Protein AF-A0A7W1NJZ0-F1 (afdb_monomer_lite)

pLDDT: mean 78.9, std 19.46, range [30.39, 94.75]

Sequence (185 aa):
MTEFSDFSQILEMTQPSSNGHEVVPDQGATPQVAHIDVDRGVFVTSRGEDIELSGKRISSLMLERLVNEGKPRIPMKEVLILGKHKQMEAAPNDPGYLAMLAEWESNQKIATLIYVFTIGVKGKPDAEFVEEQRAFFPDASDVMMKYLYVCSLVPDEDIDKLTEAIMGQFLPTAKGIEEAGKFTA

Secondary structure (DSSP, 8-state):
-------GGGGG--------------S----PPPEEETTTTEEEPTT--EEEB--PPPPHHHHHHHHHTTPPPPPEEEEEETTTEEEEEE-TT-HHHHHHHHHHHHHHHHHHHHHHHHHHB-----HHHHHHHHHH-TT--HHHHHHHHHHHHS-GGGHHHHHHHHHHTTSPPHHHHHHHHHT--

Radius of gyration: 22.3 Å; chains: 1; bounding box: 60×46×66 Å

Foldseek 3Di:
DDDPDDPPVVVPPPDDPPDDDPPPDDPDDDQDDFDAPVVQCWTQASVRDTWHWQLFDDDPVVLVCLLPPPADDFDWDFDQ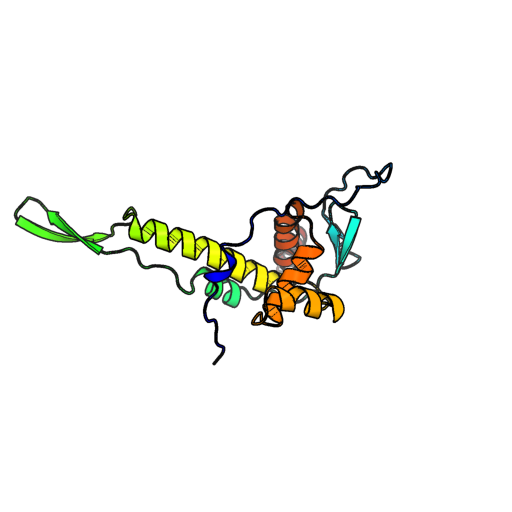PPVHDTDTDGDCPPPVNVVSRVVSVVSSVVVNLLSLQLRTTDDADDPVQVVVVCVVVVPDDSSRSSSVVVVVVHDPVCSVVSSCVSNVSPPQDPVNVVVVVVVVD

Structure (mmCIF, N/CA/C/O backbone):
data_AF-A0A7W1NJZ0-F1
#
_entry.id   AF-A0A7W1NJZ0-F1
#
loop_
_atom_site.group_PDB
_atom_site.id
_atom_site.type_symbol
_atom_site.label_atom_id
_atom_site.label_alt_id
_atom_site.label_comp_id
_atom_site.label_asym_id
_atom_site.label_entity_id
_atom_site.label_seq_id
_atom_site.pdbx_PDB_ins_code
_atom_site.Cartn_x
_atom_site.Cartn_y
_atom_site.Cartn_z
_atom_site.occupancy
_atom_site.B_iso_or_equiv
_atom_site.auth_seq_id
_atom_site.auth_comp_id
_atom_site.auth_asym_id
_atom_site.auth_atom_id
_atom_site.pdbx_PDB_model_num
ATOM 1 N N . MET A 1 1 ? -0.558 -22.955 -4.777 1.00 30.39 1 MET A N 1
ATOM 2 C CA . MET A 1 1 ? -0.271 -22.163 -5.987 1.00 30.39 1 MET A CA 1
ATOM 3 C C . MET A 1 1 ? -1.321 -21.082 -5.998 1.00 30.39 1 MET A C 1
ATOM 5 O O . MET A 1 1 ? -2.490 -21.430 -6.035 1.00 30.39 1 MET A O 1
ATOM 9 N N . THR A 1 2 ? -0.927 -19.833 -5.781 1.00 37.66 2 THR A N 1
ATOM 10 C CA . THR A 1 2 ? -1.865 -18.715 -5.629 1.00 37.66 2 THR A CA 1
ATOM 11 C C . THR A 1 2 ? -1.733 -17.861 -6.877 1.00 37.66 2 THR A C 1
ATOM 13 O O . THR A 1 2 ? -0.640 -17.380 -7.174 1.00 37.66 2 THR A O 1
ATOM 16 N N . GLU A 1 3 ? -2.817 -17.787 -7.639 1.00 38.09 3 GLU A N 1
ATOM 17 C CA . GLU A 1 3 ? -2.909 -17.090 -8.916 1.00 38.09 3 GLU A CA 1
ATOM 18 C C . GLU A 1 3 ? -2.936 -15.578 -8.662 1.00 38.09 3 GLU A C 1
ATOM 20 O O . GLU A 1 3 ? -3.926 -15.028 -8.193 1.00 38.09 3 GLU A O 1
ATOM 25 N N . PHE A 1 4 ? -1.812 -14.916 -8.928 1.00 43.38 4 PHE A N 1
ATOM 26 C CA . PHE A 1 4 ? -1.730 -13.467 -9.094 1.00 43.38 4 PHE A CA 1
ATOM 27 C C . PHE A 1 4 ? -1.766 -13.200 -10.598 1.00 43.38 4 PHE A C 1
ATOM 29 O O . PHE A 1 4 ? -0.713 -13.089 -11.225 1.00 43.38 4 PHE A O 1
ATOM 36 N N . SER A 1 5 ? -2.956 -13.208 -11.199 1.00 39.69 5 SER A N 1
ATOM 37 C CA . SER A 1 5 ? -3.105 -12.928 -12.627 1.00 39.69 5 SER A CA 1
ATOM 38 C C . SER A 1 5 ? -3.889 -11.636 -12.833 1.00 39.69 5 SER A C 1
ATOM 40 O O . SER A 1 5 ? -5.005 -11.504 -12.348 1.00 39.69 5 SER A O 1
ATOM 42 N N . ASP A 1 6 ? -3.249 -10.737 -13.580 1.00 46.97 6 ASP A N 1
ATOM 43 C CA . ASP A 1 6 ? -3.782 -9.575 -14.297 1.00 46.97 6 ASP A CA 1
ATOM 44 C C . ASP A 1 6 ? -4.350 -8.385 -13.493 1.00 46.97 6 ASP A C 1
ATOM 46 O O . ASP A 1 6 ? -5.550 -8.227 -13.299 1.00 46.97 6 ASP A O 1
ATOM 50 N N . PHE A 1 7 ? -3.455 -7.469 -13.099 1.00 50.59 7 PHE A N 1
ATOM 51 C CA . PHE A 1 7 ? -3.794 -6.155 -12.522 1.00 50.59 7 PHE A CA 1
ATOM 52 C C . PHE A 1 7 ? -3.880 -5.027 -13.568 1.00 50.59 7 PHE A C 1
ATOM 54 O O . PHE A 1 7 ? -4.145 -3.876 -13.222 1.00 50.59 7 PHE A O 1
ATOM 61 N N . SER A 1 8 ? -3.675 -5.347 -14.848 1.00 43.16 8 SER A N 1
ATOM 62 C CA . SER A 1 8 ? -3.595 -4.379 -15.950 1.00 43.16 8 SER A CA 1
ATOM 63 C C . SER A 1 8 ? -4.913 -3.627 -16.212 1.00 43.16 8 SER A C 1
ATOM 65 O O . SER A 1 8 ? -4.886 -2.490 -16.675 1.00 43.16 8 SER A O 1
ATOM 67 N N . GLN A 1 9 ? -6.064 -4.199 -15.841 1.00 44.97 9 GLN A N 1
ATOM 68 C CA . GLN A 1 9 ? -7.386 -3.593 -16.069 1.00 44.97 9 GLN A CA 1
ATOM 69 C C . GLN A 1 9 ? -7.785 -2.500 -15.059 1.00 44.97 9 GLN A C 1
ATOM 71 O O . GLN A 1 9 ? -8.728 -1.756 -15.308 1.00 44.97 9 GLN A O 1
ATOM 76 N N . ILE A 1 10 ? -7.079 -2.357 -13.931 1.00 49.56 10 ILE A N 1
ATOM 77 C CA . ILE A 1 10 ? -7.454 -1.392 -12.875 1.00 49.56 10 ILE A CA 1
ATOM 78 C C . ILE A 1 10 ? -6.956 0.028 -13.202 1.00 49.56 10 ILE A C 1
ATOM 80 O O . ILE A 1 10 ? -7.513 1.013 -12.718 1.00 49.56 10 ILE A O 1
ATOM 84 N N . LEU A 1 11 ? -5.941 0.158 -14.063 1.00 44.16 11 LEU A N 1
ATOM 85 C CA . LEU A 1 11 ? -5.283 1.437 -14.342 1.00 44.16 11 LEU A CA 1
ATOM 86 C C . LEU A 1 11 ? -6.091 2.371 -15.270 1.00 44.16 11 LEU A C 1
ATOM 88 O O . LEU A 1 11 ? -5.782 3.557 -15.345 1.00 44.16 11 LEU A O 1
ATOM 92 N N . GLU A 1 12 ? -7.125 1.879 -15.964 1.00 38.12 12 GLU A N 1
ATOM 93 C CA . GLU A 1 12 ? -7.860 2.670 -16.968 1.00 38.12 12 GLU A CA 1
ATOM 94 C C . GLU A 1 12 ? -9.087 3.436 -16.435 1.00 38.12 12 GLU A C 1
ATOM 96 O O . GLU A 1 12 ? -9.637 4.259 -17.167 1.00 38.12 12 GLU A O 1
ATOM 101 N N . MET A 1 13 ? -9.524 3.235 -15.183 1.00 42.03 13 MET A N 1
ATOM 102 C CA . MET A 1 13 ? -10.830 3.755 -14.727 1.00 42.03 13 MET A CA 1
ATOM 103 C C . MET A 1 13 ? -10.817 4.719 -13.535 1.00 42.03 13 MET A C 1
ATOM 105 O O . MET A 1 13 ? -11.877 5.213 -13.154 1.00 42.03 13 MET A O 1
ATOM 109 N N . THR A 1 14 ? -9.658 5.107 -13.002 1.00 39.91 14 THR A N 1
ATOM 110 C CA . THR A 1 14 ? -9.547 6.258 -12.086 1.00 39.91 14 THR A CA 1
ATOM 111 C C . THR A 1 14 ? -9.606 7.583 -12.857 1.00 39.91 14 THR A C 1
ATOM 113 O O . THR A 1 14 ? -8.698 8.410 -12.818 1.00 39.91 14 THR A O 1
ATOM 116 N N . GLN A 1 15 ? -10.709 7.805 -13.576 1.00 37.97 15 GLN A N 1
ATOM 117 C CA . GLN A 1 15 ? -11.149 9.148 -13.943 1.00 37.97 15 GLN A CA 1
ATOM 118 C C . GLN A 1 15 ? -12.172 9.636 -12.906 1.00 37.97 15 GLN A C 1
ATOM 120 O O . GLN A 1 15 ? -13.059 8.877 -12.516 1.00 37.97 15 GLN A O 1
ATOM 125 N N . PRO A 1 16 ? -12.076 10.893 -12.442 1.00 37.88 16 PRO A N 1
ATOM 126 C CA . PRO A 1 16 ? -12.940 11.405 -11.389 1.00 37.88 16 PRO A CA 1
ATOM 127 C C . PRO A 1 16 ? -14.378 11.551 -11.901 1.00 37.88 16 PRO A C 1
ATOM 129 O O . PRO A 1 16 ? -14.687 12.438 -12.699 1.00 37.88 16 PRO A O 1
ATOM 132 N N . SER A 1 17 ? -15.277 10.692 -11.416 1.00 33.72 17 SER A N 1
ATOM 133 C CA . SER A 1 17 ? -16.718 10.879 -11.570 1.00 33.72 17 SER A CA 1
ATOM 134 C C . SER A 1 17 ? -17.161 12.060 -10.706 1.00 33.72 17 SER A C 1
ATOM 136 O O . SER A 1 17 ? -17.400 11.934 -9.507 1.00 33.72 17 SER A O 1
ATOM 138 N N . SER A 1 18 ? -17.286 13.222 -11.340 1.00 42.84 18 SER A N 1
ATOM 139 C CA . SER A 1 18 ? -18.058 14.355 -10.842 1.00 42.84 18 SER A CA 1
ATOM 140 C C . SER A 1 18 ? -19.530 13.946 -10.757 1.00 42.84 18 SER A C 1
ATOM 142 O O . SER A 1 18 ? -20.245 14.003 -11.749 1.00 42.84 18 SER A O 1
ATOM 144 N N . ASN A 1 19 ? -19.990 13.528 -9.579 1.00 38.53 19 ASN A N 1
ATOM 145 C CA . ASN A 1 19 ? -21.411 13.550 -9.249 1.00 38.53 19 ASN A CA 1
ATOM 146 C C . ASN A 1 19 ? -21.586 14.173 -7.867 1.00 38.53 19 ASN A C 1
ATOM 148 O O . ASN A 1 19 ? -21.044 13.703 -6.870 1.00 38.53 19 ASN A O 1
ATOM 152 N N . GLY A 1 20 ? -22.290 15.304 -7.862 1.00 40.38 20 GLY A N 1
ATOM 153 C CA . GLY A 1 20 ? -22.502 16.151 -6.703 1.00 40.38 20 GLY A CA 1
ATOM 154 C C . GLY A 1 20 ? -23.281 15.445 -5.604 1.00 40.38 20 GLY A C 1
ATOM 155 O O . GLY A 1 20 ? -24.472 15.187 -5.750 1.00 40.38 20 GLY A O 1
ATOM 156 N N . HIS A 1 21 ? -22.616 15.232 -4.475 1.00 36.47 21 HIS A N 1
ATOM 157 C CA . HIS A 1 21 ? -23.273 15.290 -3.183 1.00 36.47 21 HIS A CA 1
ATOM 158 C C . HIS A 1 21 ? -23.150 16.723 -2.663 1.00 36.47 21 HIS A C 1
ATOM 160 O O . HIS A 1 21 ? -22.047 17.260 -2.553 1.00 36.47 21 HIS A O 1
ATOM 166 N N . GLU A 1 22 ? -24.291 17.358 -2.391 1.00 33.81 22 GLU A N 1
ATOM 167 C CA . GLU A 1 22 ? -24.356 18.602 -1.626 1.00 33.81 22 GLU A CA 1
ATOM 168 C C . GLU A 1 22 ? -23.628 18.401 -0.294 1.00 33.81 22 GLU A C 1
ATOM 170 O O . GLU A 1 22 ? -24.091 17.689 0.596 1.00 33.81 22 GLU A O 1
ATOM 175 N N . VAL A 1 23 ? -22.462 19.032 -0.177 1.00 40.69 23 VAL A N 1
ATOM 176 C CA . VAL A 1 23 ? -21.720 19.136 1.074 1.00 40.69 23 VAL A CA 1
ATOM 177 C C . VAL A 1 23 ? -22.481 20.123 1.950 1.00 40.69 23 VAL A C 1
ATOM 179 O O . VAL A 1 23 ? -22.402 21.336 1.750 1.00 40.69 23 VAL A O 1
ATOM 182 N N . VAL A 1 24 ? -23.240 19.608 2.915 1.00 41.16 24 VAL A N 1
ATOM 183 C CA . VAL A 1 24 ? -23.670 20.405 4.066 1.00 41.16 24 VAL A CA 1
ATOM 184 C C . VAL A 1 24 ? -22.385 20.836 4.785 1.00 41.16 24 VAL A C 1
ATOM 186 O O . VAL A 1 24 ? -21.618 19.965 5.195 1.00 41.16 24 VAL A O 1
ATOM 189 N N . PRO A 1 25 ? -22.084 22.142 4.900 1.00 39.59 25 PRO A N 1
ATOM 190 C CA . PRO A 1 25 ? -20.858 22.582 5.541 1.00 39.59 25 PRO A CA 1
ATOM 191 C C . PRO A 1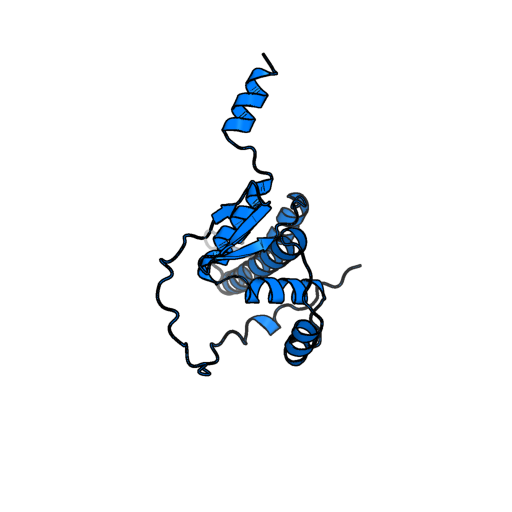 25 ? -21.004 22.374 7.048 1.00 39.59 25 PRO A C 1
ATOM 193 O O . PRO A 1 25 ? -21.679 23.157 7.721 1.00 39.59 25 PRO A O 1
ATOM 196 N N . ASP A 1 26 ? -20.385 21.315 7.569 1.00 44.31 26 ASP A N 1
ATOM 197 C CA . ASP A 1 26 ? -20.213 21.163 9.008 1.00 44.31 26 ASP A CA 1
ATOM 198 C C . ASP A 1 26 ? -19.267 22.267 9.499 1.00 44.31 26 ASP A C 1
ATOM 200 O O . ASP A 1 26 ? -18.121 22.415 9.061 1.00 44.31 26 ASP A O 1
ATOM 204 N N . GLN A 1 27 ? -19.811 23.138 10.340 1.00 40.25 27 GLN A N 1
ATOM 205 C CA . GLN A 1 27 ? -19.130 24.309 10.858 1.00 40.25 27 GLN A CA 1
ATOM 206 C C . GLN A 1 27 ? -18.226 23.882 12.020 1.00 40.25 27 GLN A C 1
ATOM 208 O O . GLN A 1 27 ? -18.713 23.660 13.124 1.00 40.25 27 GLN A O 1
ATOM 213 N N . GLY A 1 28 ? -16.904 23.870 11.813 1.00 38.88 28 GLY A N 1
ATOM 214 C CA . GLY A 1 28 ? -15.958 24.103 12.916 1.00 38.88 28 GLY A CA 1
ATOM 215 C C . GLY A 1 28 ? -14.845 23.087 13.172 1.00 38.88 28 GLY A C 1
ATOM 216 O O . GLY A 1 28 ? -14.163 23.228 14.186 1.00 38.88 28 GLY A O 1
ATOM 217 N N . ALA A 1 29 ? -14.586 22.113 12.300 1.00 43.69 29 ALA A N 1
ATOM 218 C CA . ALA A 1 29 ? -13.396 21.276 12.450 1.00 43.69 29 ALA A CA 1
ATOM 219 C C . ALA A 1 29 ? -12.156 22.010 11.905 1.00 43.69 29 ALA A C 1
ATOM 221 O O . ALA A 1 29 ? -11.977 22.156 10.697 1.00 43.69 29 ALA A O 1
ATOM 222 N N . THR A 1 30 ? -11.274 22.491 12.788 1.00 49.41 30 THR A N 1
ATOM 223 C CA . THR A 1 30 ? -9.881 22.779 12.403 1.00 49.41 30 THR A CA 1
ATOM 224 C C . THR A 1 30 ? -9.312 21.537 11.714 1.00 49.41 30 THR A C 1
ATOM 226 O O . THR A 1 30 ? -9.446 20.462 12.303 1.00 49.41 30 THR A O 1
ATOM 229 N N . PRO A 1 31 ? -8.688 21.648 10.523 1.00 51.16 31 PRO A N 1
ATOM 230 C CA . PRO A 1 31 ? -8.107 20.493 9.847 1.00 51.16 31 PRO A CA 1
ATOM 231 C C . PRO A 1 31 ? -7.107 19.832 10.793 1.00 51.16 31 PRO A C 1
ATOM 233 O O . PRO A 1 31 ? -6.104 20.441 11.179 1.00 51.16 31 PRO A O 1
ATOM 236 N N . GLN A 1 32 ? -7.430 18.619 11.236 1.00 67.19 32 GLN A N 1
ATOM 237 C CA . GLN A 1 32 ? -6.560 17.872 12.126 1.00 67.19 32 GLN A CA 1
ATOM 238 C C . GLN A 1 32 ? -5.444 17.257 11.290 1.00 67.19 32 GLN A C 1
ATOM 240 O O . GLN A 1 32 ? -5.651 16.799 10.168 1.00 67.19 32 GLN A O 1
ATOM 245 N N . VAL A 1 33 ? -4.224 17.268 11.819 1.00 83.12 33 VAL A N 1
ATOM 246 C CA . VAL A 1 33 ? -3.128 16.536 11.189 1.00 83.12 33 VAL A CA 1
ATOM 247 C C . VAL A 1 33 ? -3.347 15.064 11.508 1.00 83.12 33 VAL A C 1
ATOM 249 O O . VAL A 1 33 ? -3.389 14.700 12.685 1.00 83.12 33 VAL A O 1
ATOM 252 N N . ALA A 1 34 ? -3.481 14.230 10.475 1.00 88.62 34 ALA A N 1
ATOM 253 C CA . ALA A 1 34 ? -3.576 12.792 10.679 1.00 88.62 34 ALA A CA 1
ATOM 254 C C . ALA A 1 34 ? -2.366 12.276 11.467 1.00 88.62 34 ALA A C 1
ATOM 256 O O . ALA A 1 34 ? -1.224 12.668 11.196 1.00 88.62 34 ALA A O 1
ATOM 257 N N . HIS A 1 35 ? -2.627 11.446 12.470 1.00 87.88 35 HIS A N 1
ATOM 258 C CA . HIS A 1 35 ? -1.631 11.022 13.447 1.00 87.88 35 HIS A CA 1
ATOM 259 C C . HIS A 1 35 ? -1.965 9.650 14.030 1.00 87.88 35 HIS A C 1
ATOM 261 O O . HIS A 1 35 ? -3.059 9.118 13.862 1.00 87.88 35 HIS A O 1
ATOM 267 N N . ILE A 1 36 ? -0.995 9.068 14.731 1.00 88.62 36 ILE A N 1
ATOM 268 C CA . ILE A 1 36 ? -1.166 7.803 15.443 1.00 88.62 36 ILE A CA 1
ATOM 269 C C . ILE A 1 36 ? -1.497 8.115 16.898 1.00 88.62 36 ILE A C 1
ATOM 271 O O . ILE A 1 36 ? -0.704 8.766 17.580 1.00 88.62 36 ILE A O 1
ATOM 275 N N . ASP A 1 37 ? -2.618 7.593 17.383 1.00 87.31 37 ASP A N 1
ATOM 276 C CA . ASP A 1 37 ? -2.876 7.476 18.813 1.00 8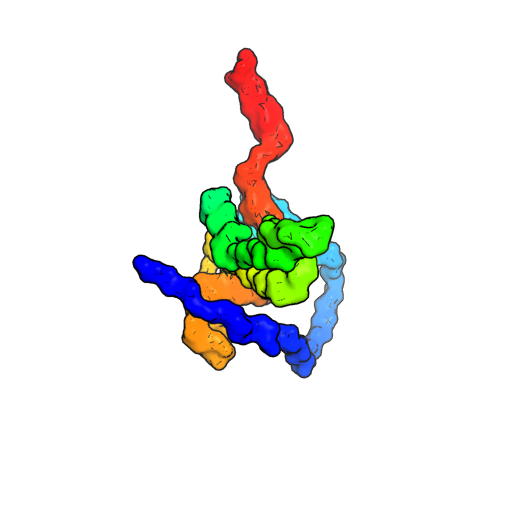7.31 37 ASP A CA 1
ATOM 277 C C . ASP A 1 37 ? -2.342 6.117 19.283 1.00 87.31 37 ASP A C 1
ATOM 279 O O . ASP A 1 37 ? -2.941 5.060 19.061 1.00 87.31 37 ASP A O 1
ATOM 283 N N . VAL A 1 38 ? -1.150 6.146 19.883 1.00 81.38 38 VAL A N 1
ATOM 284 C CA . VAL A 1 38 ? -0.418 4.940 20.299 1.00 81.38 38 VAL A CA 1
ATOM 285 C C . VAL A 1 38 ? -1.123 4.228 21.453 1.00 81.38 38 VAL A C 1
ATOM 287 O O . VAL A 1 38 ? -1.116 2.998 21.495 1.00 81.38 38 VAL A O 1
ATOM 290 N N . ASP A 1 39 ? -1.754 4.979 22.357 1.00 82.12 39 ASP A N 1
ATOM 291 C CA . ASP A 1 39 ? -2.416 4.426 23.540 1.00 82.12 39 ASP A CA 1
ATOM 292 C C . ASP A 1 39 ? -3.688 3.668 23.148 1.00 82.12 39 ASP A C 1
ATOM 294 O O . ASP A 1 39 ? -3.995 2.611 23.706 1.00 82.12 39 ASP A O 1
ATOM 298 N N . ARG A 1 40 ? -4.408 4.176 22.143 1.00 85.31 40 ARG A N 1
ATOM 299 C CA . ARG A 1 40 ? -5.607 3.534 21.587 1.00 85.31 40 ARG A CA 1
ATOM 300 C C . ARG A 1 40 ? -5.294 2.531 20.473 1.00 85.31 40 ARG A C 1
ATOM 302 O O . ARG A 1 40 ? -6.138 1.694 20.157 1.00 85.31 40 ARG A O 1
ATOM 309 N N . GLY A 1 41 ? -4.100 2.586 19.882 1.00 86.62 41 GLY A N 1
ATOM 310 C CA . GLY A 1 41 ? -3.707 1.736 18.757 1.00 86.62 41 GLY A CA 1
ATOM 311 C C . GLY A 1 41 ? -4.488 2.036 17.473 1.00 86.62 41 GLY A C 1
ATOM 312 O O . GLY A 1 41 ? -4.750 1.122 16.684 1.00 86.62 41 GLY A O 1
ATOM 313 N N . VAL A 1 42 ? -4.876 3.298 17.278 1.00 92.88 42 VAL A N 1
ATOM 314 C CA . VAL A 1 42 ? -5.635 3.770 16.112 1.00 92.88 42 VAL A CA 1
ATOM 315 C C . VAL A 1 42 ? -4.833 4.807 15.331 1.00 92.88 42 VAL A C 1
ATOM 317 O O . VAL A 1 42 ? -4.008 5.535 15.883 1.00 92.88 42 VAL A O 1
ATOM 320 N N . PHE A 1 43 ? -5.077 4.870 14.030 1.00 93.06 43 PHE A N 1
ATOM 321 C CA . PHE A 1 43 ? -4.698 5.999 13.197 1.00 93.06 43 PHE A CA 1
ATOM 322 C C . PHE A 1 43 ? -5.896 6.936 13.088 1.00 93.06 43 PHE A C 1
ATOM 324 O O . PHE A 1 43 ? -6.966 6.505 12.672 1.00 93.06 43 PHE A O 1
ATOM 331 N N . VAL A 1 44 ? -5.715 8.195 13.469 1.00 93.25 44 VAL A N 1
ATOM 332 C CA . VAL A 1 44 ? -6.743 9.230 13.363 1.00 93.25 44 VAL A CA 1
ATOM 333 C C . VAL A 1 44 ? -6.529 9.957 12.041 1.00 93.25 44 VAL A C 1
ATOM 335 O O . VAL A 1 44 ? -5.461 10.540 11.830 1.00 93.25 44 VAL A O 1
ATOM 338 N N . THR A 1 45 ? -7.510 9.906 11.140 1.00 93.50 45 THR A N 1
ATOM 339 C CA . THR A 1 45 ? -7.445 10.599 9.843 1.00 93.50 45 THR A CA 1
ATOM 340 C C . THR A 1 45 ? -7.547 12.113 10.025 1.00 93.50 45 THR A C 1
ATOM 342 O O . THR A 1 45 ? -7.946 12.619 11.076 1.00 93.50 45 THR A O 1
ATOM 345 N N . SER A 1 46 ? -7.239 12.874 8.979 1.00 91.88 46 SER A N 1
ATOM 346 C CA . SER A 1 46 ? -7.437 14.328 8.951 1.00 91.88 46 SER A CA 1
ATOM 347 C C . SER A 1 46 ? -8.904 14.746 9.121 1.00 91.88 46 SER A C 1
ATOM 349 O O . SER A 1 46 ? -9.182 15.865 9.561 1.00 91.88 46 SER A O 1
ATOM 351 N N . ARG A 1 47 ? -9.839 13.827 8.836 1.00 89.88 47 ARG A N 1
ATOM 352 C CA . ARG A 1 47 ? -11.286 13.972 9.068 1.00 89.88 47 ARG A CA 1
ATOM 353 C C . ARG A 1 47 ? -11.711 13.635 10.501 1.00 89.88 47 ARG A C 1
ATOM 355 O O . ARG A 1 47 ? -12.872 13.831 10.843 1.00 89.88 47 ARG A O 1
ATOM 362 N N . GLY A 1 48 ? -10.789 13.164 11.342 1.00 86.81 48 GLY A N 1
ATOM 363 C CA . GLY A 1 48 ? -11.071 12.751 12.718 1.00 86.81 48 GLY A CA 1
ATOM 364 C C . GLY A 1 48 ? -11.676 11.351 12.832 1.00 86.81 48 GLY A C 1
ATOM 365 O O . GLY A 1 48 ? -12.254 11.030 13.867 1.00 86.81 48 GLY A O 1
ATOM 366 N N . GLU A 1 49 ? -11.567 10.528 11.787 1.00 90.75 49 GLU A N 1
ATOM 367 C CA . GLU A 1 49 ? -12.028 9.140 11.818 1.00 90.75 49 GLU A CA 1
ATOM 368 C C . GLU A 1 49 ? -10.942 8.230 12.389 1.00 90.75 49 GLU A C 1
ATOM 370 O O . GLU A 1 49 ? -9.765 8.344 12.037 1.00 90.75 49 GLU A O 1
ATOM 375 N N . ASP A 1 50 ? -11.348 7.307 13.257 1.00 93.38 50 ASP A N 1
ATOM 376 C CA . ASP A 1 50 ? -10.447 6.352 13.889 1.00 93.38 50 ASP A CA 1
ATOM 377 C C . ASP A 1 50 ? -10.341 5.073 13.053 1.00 93.38 50 ASP A C 1
ATOM 379 O O . ASP A 1 50 ? -11.322 4.358 12.839 1.00 93.38 50 ASP A O 1
ATOM 383 N N . ILE A 1 51 ? -9.122 4.731 12.648 1.00 93.31 51 ILE A N 1
ATOM 384 C CA . ILE A 1 51 ? -8.804 3.499 11.930 1.00 93.31 51 ILE A CA 1
ATOM 385 C C . ILE A 1 51 ? -8.006 2.586 12.848 1.00 93.31 51 ILE A C 1
ATOM 387 O O . ILE A 1 51 ? -6.849 2.847 13.181 1.00 93.31 51 ILE A O 1
ATOM 391 N N . GLU A 1 52 ? -8.615 1.476 13.252 1.00 94.00 52 GLU A N 1
ATOM 392 C CA . GLU A 1 52 ? -7.951 0.500 14.106 1.00 94.00 52 GLU A CA 1
ATOM 393 C C . GLU A 1 52 ? -6.783 -0.193 13.399 1.00 94.00 52 GLU A C 1
ATOM 395 O O . GLU A 1 52 ? -6.938 -0.826 12.350 1.00 94.00 52 GLU A O 1
ATOM 400 N N . LEU A 1 53 ? -5.610 -0.166 14.031 1.00 92.94 53 LEU A N 1
ATOM 401 C CA . LEU A 1 53 ? -4.425 -0.842 13.522 1.00 92.94 53 LEU A CA 1
ATOM 402 C C . LEU A 1 53 ? -4.330 -2.265 14.091 1.00 92.94 53 LEU A C 1
ATOM 404 O O . LEU A 1 53 ? -4.689 -2.551 15.237 1.00 92.94 53 LEU A O 1
ATOM 408 N N . SER A 1 54 ? -3.859 -3.206 13.276 1.00 90.25 54 SER A N 1
ATOM 409 C CA . SER A 1 54 ? -3.885 -4.640 13.589 1.00 90.25 54 SER A CA 1
ATOM 410 C C . SER A 1 54 ? -2.846 -5.081 14.607 1.00 90.25 54 SER A C 1
ATOM 412 O O . SER A 1 54 ? -3.033 -6.127 15.233 1.00 90.25 54 SER A O 1
ATOM 414 N N . GLY A 1 55 ? -1.751 -4.330 14.748 1.00 83.94 55 GLY A N 1
ATOM 415 C CA . GLY A 1 55 ? -0.581 -4.748 15.518 1.00 83.94 55 GLY A CA 1
ATOM 416 C C . GLY A 1 55 ? 0.097 -6.004 14.953 1.00 83.94 55 GLY A C 1
ATOM 417 O O . GLY A 1 55 ? 0.947 -6.600 15.618 1.00 83.94 55 GLY A O 1
ATOM 418 N N . LYS A 1 56 ? -0.266 -6.447 13.740 1.00 88.00 56 LYS A N 1
ATOM 419 C CA . LYS A 1 56 ? 0.412 -7.548 13.050 1.00 88.00 56 LYS A CA 1
ATOM 420 C C . LYS A 1 56 ? 1.680 -7.026 12.395 1.00 88.00 56 LYS A C 1
ATOM 422 O O . LYS A 1 56 ? 1.669 -5.998 11.727 1.00 88.00 56 LYS A O 1
ATOM 427 N N . ARG A 1 57 ? 2.764 -7.790 12.526 1.00 85.56 57 ARG A N 1
ATOM 428 C CA . ARG A 1 57 ? 4.034 -7.461 11.878 1.00 85.56 57 ARG A CA 1
ATOM 429 C C . ARG A 1 57 ? 3.924 -7.572 10.365 1.00 85.56 57 ARG A C 1
ATOM 431 O O . ARG A 1 57 ? 3.561 -8.627 9.843 1.00 85.56 57 ARG A O 1
ATOM 438 N N . ILE A 1 58 ? 4.328 -6.506 9.685 1.00 88.19 58 ILE A N 1
ATOM 439 C CA . ILE A 1 58 ? 4.595 -6.535 8.253 1.00 88.19 58 ILE A CA 1
ATOM 440 C C . ILE A 1 58 ? 5.891 -7.317 8.022 1.00 88.19 58 ILE A C 1
ATOM 442 O O . ILE A 1 58 ? 6.914 -7.056 8.658 1.00 88.19 58 ILE A O 1
ATOM 446 N N . SER A 1 59 ? 5.849 -8.322 7.147 1.00 88.50 59 SER A N 1
ATOM 447 C CA . SER A 1 59 ? 7.030 -9.128 6.840 1.00 88.50 59 SER A CA 1
ATOM 448 C C . SER A 1 59 ? 7.933 -8.381 5.863 1.00 88.50 59 SER A C 1
ATOM 450 O O . SER A 1 59 ? 7.543 -8.131 4.723 1.00 88.50 59 SER A O 1
ATOM 452 N N . SER A 1 60 ? 9.162 -8.080 6.289 1.00 85.88 60 SER A N 1
ATOM 453 C CA . SER A 1 60 ? 10.180 -7.465 5.428 1.00 85.88 60 SER A CA 1
ATOM 454 C C . SER A 1 60 ? 10.505 -8.326 4.208 1.00 85.88 60 SER A C 1
ATOM 456 O O . SER A 1 60 ? 10.645 -7.792 3.116 1.00 85.88 60 SER A O 1
ATOM 458 N N . LEU A 1 61 ? 10.544 -9.654 4.366 1.00 88.50 61 LEU A N 1
ATOM 459 C CA . LEU A 1 61 ? 10.784 -10.588 3.263 1.00 88.50 61 LEU A CA 1
ATOM 460 C C . LEU A 1 61 ? 9.649 -10.560 2.230 1.00 88.50 61 LEU A C 1
ATOM 462 O O . LEU A 1 61 ? 9.900 -10.630 1.030 1.00 88.50 61 LEU A O 1
ATOM 466 N N . MET A 1 62 ? 8.395 -10.455 2.682 1.00 89.31 62 MET A N 1
ATOM 467 C CA . MET A 1 62 ? 7.257 -10.341 1.764 1.00 89.31 62 MET A CA 1
ATOM 468 C C . MET A 1 62 ? 7.266 -9.004 1.030 1.00 89.31 62 MET A C 1
ATOM 470 O O . MET A 1 62 ? 7.019 -8.982 -0.170 1.00 89.31 62 MET A O 1
ATOM 474 N N . LEU A 1 63 ? 7.597 -7.909 1.720 1.00 87.62 63 LEU A N 1
ATOM 475 C CA . LEU A 1 63 ? 7.771 -6.608 1.077 1.00 87.62 63 LEU A CA 1
ATOM 476 C C . LEU A 1 63 ? 8.895 -6.637 0.045 1.00 87.62 63 LEU A C 1
ATOM 478 O O . LEU A 1 63 ? 8.689 -6.207 -1.080 1.00 87.62 63 LEU A O 1
ATOM 482 N N . GLU A 1 64 ? 10.058 -7.187 0.394 1.00 88.00 64 GLU A N 1
ATOM 483 C CA . GLU A 1 64 ? 11.182 -7.320 -0.534 1.00 88.00 64 GLU A CA 1
ATOM 484 C C . GLU A 1 64 ? 10.792 -8.141 -1.762 1.00 88.00 64 GLU A C 1
ATOM 486 O O . GLU A 1 64 ? 11.131 -7.776 -2.887 1.00 88.00 64 GLU A O 1
ATOM 491 N N . ARG A 1 65 ? 10.030 -9.222 -1.568 1.00 89.75 65 ARG A N 1
ATOM 492 C CA . ARG A 1 65 ? 9.488 -9.993 -2.680 1.00 89.75 65 ARG A CA 1
ATOM 493 C C . ARG A 1 65 ? 8.584 -9.131 -3.562 1.00 89.75 65 ARG A C 1
ATOM 495 O O . ARG A 1 65 ? 8.845 -9.060 -4.755 1.00 89.75 65 ARG A O 1
ATOM 502 N N . LEU A 1 66 ? 7.582 -8.457 -2.998 1.00 89.25 66 LEU A N 1
ATOM 503 C CA . LEU A 1 66 ? 6.651 -7.607 -3.756 1.00 89.25 66 LEU A CA 1
ATOM 504 C C . LEU A 1 66 ? 7.377 -6.479 -4.508 1.00 89.25 66 LEU A C 1
ATOM 506 O O . LEU A 1 66 ? 7.032 -6.175 -5.644 1.00 89.25 66 LEU A O 1
ATOM 510 N N . VAL A 1 67 ? 8.418 -5.902 -3.901 1.00 88.25 67 VAL A N 1
ATOM 511 C CA . VAL A 1 67 ? 9.248 -4.831 -4.478 1.00 88.25 67 VAL A CA 1
ATOM 512 C C . VAL A 1 67 ? 10.145 -5.323 -5.619 1.00 88.25 67 VAL A C 1
ATOM 514 O O . VAL A 1 67 ? 10.648 -4.504 -6.378 1.00 88.25 67 VAL A O 1
ATOM 517 N N . ASN A 1 68 ? 10.376 -6.630 -5.765 1.00 89.00 68 ASN A N 1
ATOM 518 C CA . ASN A 1 68 ? 11.262 -7.185 -6.797 1.00 89.00 68 ASN A CA 1
ATOM 519 C C . ASN A 1 68 ? 10.549 -8.111 -7.796 1.00 89.00 68 ASN A C 1
ATOM 521 O O . ASN A 1 68 ? 11.096 -8.415 -8.860 1.00 89.00 68 ASN A O 1
ATOM 525 N N . GLU A 1 69 ? 9.348 -8.581 -7.472 1.00 89.75 69 GLU A N 1
ATOM 526 C CA . GLU A 1 69 ? 8.571 -9.498 -8.300 1.00 89.75 69 GLU A CA 1
ATOM 527 C C . GLU A 1 69 ? 8.169 -8.818 -9.614 1.00 89.75 69 GLU A C 1
ATOM 529 O O . GLU A 1 69 ? 7.705 -7.682 -9.636 1.00 89.75 69 GLU A O 1
ATOM 534 N N . GLY A 1 70 ? 8.416 -9.495 -10.739 1.00 86.12 70 GLY A N 1
ATOM 535 C CA . GLY A 1 70 ? 8.070 -8.982 -12.067 1.00 86.12 70 GLY A CA 1
ATOM 536 C C . GLY A 1 70 ? 8.936 -7.829 -12.590 1.00 86.12 70 GLY A C 1
ATOM 537 O O . GLY A 1 70 ? 8.632 -7.319 -13.665 1.00 86.12 70 GLY A O 1
ATOM 538 N N . LYS A 1 71 ? 10.015 -7.429 -11.894 1.00 91.88 71 LYS A N 1
ATOM 539 C CA . LYS A 1 71 ? 10.854 -6.297 -12.323 1.00 91.88 71 LYS A CA 1
ATOM 540 C C . LYS A 1 71 ? 11.421 -6.513 -13.736 1.00 91.88 71 LYS A C 1
ATOM 542 O O . LYS A 1 71 ? 12.128 -7.509 -13.950 1.00 91.88 71 LYS A O 1
ATOM 547 N N . PRO A 1 72 ? 11.182 -5.590 -14.690 1.00 90.50 72 PRO A N 1
ATOM 548 C CA . PRO A 1 72 ? 11.717 -5.698 -16.039 1.00 90.50 72 PRO A CA 1
ATOM 549 C C . PRO A 1 72 ? 13.242 -5.764 -16.026 1.00 90.50 72 PRO A C 1
ATOM 551 O O . PRO A 1 72 ? 13.920 -5.049 -15.286 1.00 90.50 72 PRO A O 1
ATOM 554 N N . ARG A 1 73 ? 13.803 -6.629 -16.871 1.00 91.88 73 ARG A N 1
ATOM 555 C CA . ARG A 1 73 ? 15.255 -6.708 -17.051 1.00 91.88 73 ARG A CA 1
ATOM 556 C C . ARG A 1 73 ? 15.702 -5.625 -18.020 1.00 91.88 73 ARG A C 1
ATOM 558 O O . ARG A 1 73 ? 15.083 -5.448 -19.067 1.00 91.88 73 ARG A O 1
ATOM 565 N N . ILE A 1 74 ? 16.804 -4.951 -17.692 1.00 91.88 74 ILE A N 1
ATOM 566 C CA . ILE A 1 74 ? 17.418 -3.971 -18.592 1.00 91.88 74 ILE A CA 1
ATOM 567 C C . ILE A 1 74 ? 17.794 -4.687 -19.899 1.00 91.88 74 ILE A C 1
ATOM 569 O O . ILE A 1 74 ? 18.514 -5.693 -19.847 1.00 91.88 74 ILE A O 1
ATOM 573 N N . PRO A 1 75 ? 17.320 -4.214 -21.064 1.00 90.19 75 PRO A N 1
ATOM 574 C CA . PRO A 1 75 ? 17.634 -4.844 -22.332 1.00 90.19 75 PRO A CA 1
ATOM 575 C C . PRO A 1 75 ? 19.111 -4.649 -22.671 1.00 90.19 75 PRO A C 1
ATOM 577 O O . PRO A 1 75 ? 19.704 -3.603 -22.400 1.00 90.19 75 PRO A O 1
ATOM 580 N N . MET A 1 76 ? 19.694 -5.658 -23.310 1.00 91.44 76 MET A N 1
ATOM 581 C CA . MET A 1 76 ? 21.037 -5.577 -23.872 1.00 91.44 76 MET A CA 1
ATOM 582 C C . MET A 1 76 ? 20.929 -5.224 -25.356 1.00 91.44 76 MET A C 1
ATOM 584 O O . MET A 1 76 ? 20.208 -5.895 -26.095 1.00 91.44 76 MET A O 1
ATOM 588 N N . LYS A 1 77 ? 21.646 -4.192 -25.800 1.00 85.12 77 LYS A N 1
ATOM 589 C CA . LYS A 1 77 ? 21.733 -3.799 -27.209 1.00 85.12 77 LYS A CA 1
ATOM 590 C C . LYS A 1 77 ? 23.125 -4.073 -27.748 1.00 85.12 77 LYS A C 1
ATOM 592 O O . LYS A 1 77 ? 24.121 -3.880 -27.058 1.00 85.12 77 LYS A O 1
ATOM 597 N N . GLU A 1 78 ? 23.175 -4.517 -28.995 1.00 85.12 78 GLU A N 1
ATOM 598 C CA . GLU A 1 78 ? 24.431 -4.682 -29.712 1.00 85.12 78 GLU A CA 1
ATOM 599 C C . GLU A 1 78 ? 24.945 -3.303 -30.137 1.00 85.12 78 GLU A C 1
ATOM 601 O O . GLU A 1 78 ? 24.285 -2.588 -30.893 1.00 85.12 78 GLU A O 1
ATOM 606 N N . VAL A 1 79 ? 26.118 -2.925 -29.639 1.00 83.62 79 VAL A N 1
ATOM 607 C CA . VAL A 1 79 ? 26.787 -1.668 -29.959 1.00 83.62 79 VAL A CA 1
ATOM 608 C C . VAL A 1 79 ? 28.089 -1.983 -30.671 1.00 83.62 79 VAL A C 1
ATOM 610 O O . VAL A 1 79 ? 28.833 -2.896 -30.300 1.00 83.62 79 VAL A O 1
ATOM 613 N N . LEU A 1 80 ? 28.353 -1.239 -31.740 1.00 82.38 80 LEU A N 1
ATOM 614 C CA . LEU A 1 80 ? 29.534 -1.441 -32.558 1.00 82.38 80 LEU A CA 1
ATOM 615 C C . LEU A 1 80 ? 30.663 -0.547 -32.042 1.00 82.38 80 LEU A C 1
ATOM 617 O O . LEU A 1 80 ? 30.684 0.661 -32.271 1.00 82.38 80 LEU A O 1
ATOM 621 N N . ILE A 1 81 ? 31.616 -1.150 -31.342 1.00 74.38 81 ILE A N 1
ATOM 622 C CA . ILE A 1 81 ? 32.788 -0.475 -30.801 1.00 74.38 81 ILE A CA 1
ATOM 623 C C . ILE A 1 81 ? 33.849 -0.366 -31.897 1.00 74.38 81 ILE A C 1
ATOM 625 O O . ILE A 1 81 ? 34.226 -1.351 -32.544 1.00 74.38 81 ILE A O 1
ATOM 629 N N . LEU A 1 82 ? 34.331 0.863 -32.111 1.00 75.44 82 LEU A N 1
ATOM 630 C CA . LEU A 1 82 ? 35.415 1.198 -33.045 1.00 75.44 82 LEU A CA 1
ATOM 631 C C . LEU A 1 82 ? 35.179 0.711 -34.491 1.00 75.44 82 LEU A C 1
ATOM 633 O O . LEU A 1 82 ? 36.127 0.434 -35.225 1.00 75.44 82 LEU A O 1
ATOM 637 N N . GLY A 1 83 ? 33.915 0.576 -34.906 1.00 74.50 83 GLY A N 1
ATOM 638 C CA . GLY A 1 83 ? 33.555 0.174 -36.270 1.00 74.50 83 GLY A CA 1
ATOM 639 C C . GLY A 1 83 ? 33.868 -1.288 -36.626 1.00 74.50 83 GLY A C 1
ATOM 640 O O . GLY A 1 83 ? 33.689 -1.668 -37.780 1.00 74.50 83 GLY A O 1
ATOM 641 N N . LYS A 1 84 ? 34.345 -2.110 -35.675 1.00 74.06 84 LYS A N 1
ATOM 642 C CA . LYS A 1 84 ? 34.822 -3.480 -35.952 1.00 74.06 84 LYS A CA 1
ATOM 643 C C . LYS A 1 84 ? 34.361 -4.546 -34.960 1.00 74.06 84 LYS A C 1
ATOM 645 O O . LYS A 1 84 ? 34.319 -5.714 -35.336 1.00 74.06 84 LYS A O 1
ATOM 650 N N . HIS A 1 85 ? 34.008 -4.182 -33.729 1.00 73.94 85 HIS A N 1
ATOM 651 C CA . HIS A 1 85 ? 33.656 -5.151 -32.690 1.00 73.94 85 HIS A CA 1
ATOM 652 C C . HIS A 1 85 ? 32.228 -4.941 -32.207 1.00 73.94 85 HIS A C 1
ATOM 654 O O . HIS A 1 85 ? 31.835 -3.823 -31.902 1.00 73.94 85 HIS A O 1
ATOM 660 N N . LYS A 1 86 ? 31.454 -6.023 -32.137 1.00 83.38 86 LYS A N 1
ATOM 661 C CA . LYS A 1 86 ? 30.108 -6.021 -31.563 1.00 83.38 86 LYS A CA 1
ATOM 662 C C . LYS A 1 86 ? 30.224 -6.324 -30.073 1.00 83.38 86 LYS A C 1
ATOM 664 O O . LYS A 1 86 ? 30.774 -7.363 -29.714 1.00 83.38 86 LYS A O 1
ATOM 669 N N . GLN A 1 87 ? 29.725 -5.434 -29.225 1.00 85.75 87 GLN A N 1
ATOM 670 C CA . GLN A 1 87 ? 29.615 -5.652 -27.786 1.00 85.75 87 GLN A CA 1
ATOM 671 C C . GLN A 1 87 ? 28.155 -5.504 -27.367 1.00 85.75 87 GLN A C 1
ATOM 673 O O . GLN A 1 87 ? 27.433 -4.663 -27.891 1.00 85.75 87 GLN A O 1
ATOM 678 N N . MET A 1 88 ? 27.714 -6.337 -26.429 1.00 89.25 88 MET A N 1
ATOM 679 C CA . MET A 1 88 ? 26.410 -6.170 -25.799 1.00 89.25 88 MET A CA 1
ATOM 680 C C . MET A 1 88 ? 26.555 -5.170 -24.654 1.00 89.25 88 MET A C 1
ATOM 682 O O . MET A 1 88 ? 27.319 -5.418 -23.721 1.00 89.25 88 MET A O 1
ATOM 686 N N . GLU A 1 89 ? 25.834 -4.057 -24.724 1.00 86.94 89 GLU A N 1
ATOM 687 C CA . GLU A 1 89 ? 25.768 -3.067 -23.649 1.00 86.94 89 GLU A CA 1
ATOM 688 C C . GLU A 1 89 ? 24.341 -2.949 -23.118 1.00 86.94 89 GLU A C 1
ATOM 690 O O . GLU A 1 89 ? 23.362 -3.096 -23.854 1.00 86.94 89 GLU A O 1
ATOM 695 N N . ALA A 1 90 ? 24.222 -2.683 -21.819 1.00 89.19 90 ALA A N 1
ATOM 696 C CA . ALA A 1 90 ? 22.937 -2.420 -21.194 1.00 89.19 90 ALA A CA 1
ATOM 697 C C . ALA A 1 90 ? 22.358 -1.102 -21.731 1.00 89.19 90 ALA A C 1
ATOM 699 O O . ALA A 1 90 ? 23.046 -0.083 -21.764 1.00 89.19 90 ALA A O 1
ATOM 700 N N . ALA A 1 91 ? 21.080 -1.110 -22.106 1.00 87.81 91 ALA A N 1
ATOM 701 C CA . ALA A 1 91 ? 20.358 0.061 -22.588 1.00 87.81 91 ALA A CA 1
ATOM 702 C C . ALA A 1 91 ? 19.282 0.491 -21.571 1.00 87.81 91 ALA A C 1
ATOM 704 O O . ALA A 1 91 ? 18.093 0.283 -21.814 1.00 87.81 91 ALA A O 1
ATOM 705 N N . PRO A 1 92 ? 19.669 1.096 -20.429 1.00 89.44 92 PRO A N 1
ATOM 706 C CA . PRO A 1 92 ? 18.728 1.482 -19.372 1.00 89.44 92 PRO A CA 1
ATOM 707 C C . PRO A 1 92 ? 17.759 2.592 -19.797 1.00 89.44 92 PRO A C 1
ATOM 709 O O . PRO A 1 92 ? 16.709 2.746 -19.190 1.00 89.44 92 PRO A O 1
ATOM 712 N N . ASN A 1 93 ? 18.094 3.339 -20.851 1.00 91.44 93 ASN A N 1
ATOM 713 C CA . ASN A 1 93 ? 17.273 4.426 -21.386 1.00 91.44 93 ASN A CA 1
ATOM 714 C C . ASN A 1 93 ? 16.458 3.993 -22.618 1.00 91.44 93 ASN A C 1
ATOM 716 O O . ASN A 1 93 ? 16.010 4.840 -23.390 1.00 91.44 93 ASN A O 1
ATOM 720 N N . ASP A 1 94 ? 16.329 2.686 -22.872 1.00 91.31 94 ASP A N 1
ATOM 721 C CA . ASP A 1 94 ? 15.470 2.200 -23.948 1.00 91.31 94 ASP A CA 1
ATOM 722 C C . ASP A 1 94 ? 13.995 2.569 -23.672 1.00 91.31 94 ASP A C 1
ATOM 724 O O . ASP A 1 94 ? 13.498 2.245 -22.594 1.00 91.31 94 ASP A O 1
ATOM 728 N N . PRO A 1 95 ? 13.274 3.218 -24.611 1.00 91.38 95 PRO A N 1
ATOM 729 C CA . PRO A 1 95 ? 11.898 3.658 -24.373 1.00 91.38 95 PRO A CA 1
ATOM 730 C C . PRO A 1 95 ? 10.928 2.527 -24.015 1.00 91.38 95 PRO A C 1
ATOM 732 O O . PRO A 1 95 ? 10.038 2.730 -23.194 1.00 91.38 95 PRO A O 1
ATOM 735 N N . GLY A 1 96 ? 11.103 1.335 -24.598 1.00 91.25 96 GLY A N 1
ATOM 736 C CA . GLY A 1 96 ? 10.262 0.179 -24.291 1.00 91.25 96 GLY A CA 1
ATOM 737 C C . GLY A 1 96 ? 10.524 -0.343 -22.881 1.00 91.25 96 GLY A C 1
ATOM 738 O O . GLY A 1 96 ? 9.587 -0.617 -22.136 1.00 91.25 96 GLY A O 1
ATOM 739 N N . TYR A 1 97 ? 11.795 -0.411 -22.481 1.00 92.19 97 TYR A N 1
ATOM 740 C CA . TYR A 1 97 ? 12.162 -0.733 -21.102 1.00 92.19 97 TYR A CA 1
ATOM 741 C C . TYR A 1 97 ? 11.629 0.290 -20.097 1.00 92.19 97 TYR A C 1
ATOM 743 O O . TYR A 1 97 ? 11.085 -0.116 -19.077 1.00 92.19 97 TYR A O 1
ATOM 751 N N . LEU A 1 98 ? 11.738 1.590 -20.383 1.00 93.19 98 LEU A N 1
ATOM 752 C CA . LEU A 1 98 ? 11.230 2.640 -19.496 1.00 93.19 98 LEU A CA 1
ATOM 753 C C . LEU A 1 98 ? 9.705 2.576 -19.334 1.00 93.19 98 LEU A C 1
ATOM 755 O O . LEU A 1 98 ? 9.216 2.759 -18.224 1.00 93.19 98 LEU A O 1
ATOM 759 N N . ALA A 1 99 ? 8.963 2.268 -20.402 1.00 93.25 99 ALA A N 1
ATOM 760 C CA . ALA A 1 99 ? 7.516 2.068 -20.325 1.00 93.25 99 ALA A CA 1
ATOM 761 C C . ALA A 1 99 ? 7.154 0.860 -19.444 1.00 93.25 99 ALA A C 1
ATOM 763 O O . ALA A 1 99 ? 6.349 0.994 -18.525 1.00 93.25 99 ALA A O 1
ATOM 764 N N . MET A 1 100 ? 7.812 -0.287 -19.660 1.00 91.75 100 MET A N 1
ATOM 765 C CA . MET A 1 100 ? 7.623 -1.479 -18.820 1.00 91.75 100 MET A CA 1
ATOM 766 C C . MET A 1 100 ? 8.025 -1.225 -17.364 1.00 91.75 100 MET A C 1
ATOM 768 O O . MET A 1 100 ? 7.384 -1.730 -16.446 1.00 91.75 100 MET A O 1
ATOM 772 N N . LEU A 1 101 ? 9.096 -0.459 -17.138 1.00 92.69 101 LEU A N 1
ATOM 773 C CA . LEU A 1 101 ? 9.559 -0.106 -15.801 1.00 92.69 101 LEU A CA 1
ATOM 774 C C . LEU A 1 101 ? 8.533 0.772 -15.080 1.00 92.69 101 LEU A C 1
ATOM 776 O O . LEU A 1 101 ? 8.230 0.491 -13.928 1.00 92.69 101 LEU A O 1
ATOM 780 N N . ALA A 1 102 ? 7.966 1.774 -15.753 1.00 92.56 102 ALA A N 1
ATOM 781 C CA . ALA A 1 102 ? 6.945 2.645 -15.175 1.00 92.56 102 ALA A CA 1
ATOM 782 C C . ALA A 1 102 ? 5.655 1.881 -14.825 1.00 92.56 102 ALA A C 1
ATOM 784 O O . ALA A 1 102 ? 5.100 2.064 -13.742 1.00 92.56 102 ALA A O 1
ATOM 785 N N . GLU A 1 103 ? 5.200 0.992 -15.713 1.00 92.75 103 GLU A N 1
ATOM 786 C CA . GLU A 1 103 ? 4.053 0.117 -15.447 1.00 92.75 103 GLU A CA 1
ATOM 787 C C . GLU A 1 103 ? 4.323 -0.794 -14.242 1.00 92.75 103 GLU A C 1
ATOM 789 O O . GLU A 1 103 ? 3.510 -0.890 -13.320 1.00 92.75 103 GLU A O 1
ATOM 794 N N . TRP A 1 104 ? 5.506 -1.411 -14.208 1.00 93.69 104 TRP A N 1
ATOM 795 C CA . TRP A 1 104 ? 5.933 -2.241 -13.091 1.00 93.69 104 TRP A CA 1
ATOM 796 C C . TRP A 1 104 ? 5.999 -1.462 -11.771 1.00 93.69 104 TRP A C 1
ATOM 798 O O . TRP A 1 104 ? 5.482 -1.949 -10.771 1.00 93.69 104 TRP A O 1
ATOM 808 N N . GLU A 1 105 ? 6.574 -0.256 -11.752 1.00 92.38 105 GLU A N 1
ATOM 809 C CA . GLU A 1 105 ? 6.646 0.595 -10.556 1.00 92.38 105 GLU A CA 1
ATOM 810 C C . GLU A 1 105 ? 5.249 0.949 -10.029 1.00 92.38 105 GLU A C 1
ATOM 812 O O . GLU A 1 105 ? 5.020 0.946 -8.819 1.00 92.38 105 GLU A O 1
ATOM 817 N N . SER A 1 106 ? 4.297 1.220 -10.926 1.00 89.50 106 SER A N 1
ATOM 818 C CA . SER A 1 106 ? 2.904 1.489 -10.559 1.00 89.50 106 SER A CA 1
ATOM 819 C C . SER A 1 106 ? 2.251 0.265 -9.907 1.00 89.50 106 SER A C 1
ATOM 821 O O . SER A 1 106 ? 1.743 0.335 -8.783 1.00 89.50 106 SER A O 1
ATOM 823 N N . ASN A 1 107 ? 2.357 -0.895 -10.560 1.00 89.69 107 ASN A N 1
ATOM 824 C CA . ASN A 1 107 ? 1.805 -2.156 -10.065 1.00 89.69 107 ASN A CA 1
ATOM 825 C C . ASN A 1 107 ? 2.449 -2.584 -8.736 1.00 89.69 107 ASN A C 1
ATOM 827 O O . ASN A 1 107 ? 1.764 -3.046 -7.822 1.00 89.69 107 ASN A O 1
ATOM 831 N N . GLN A 1 108 ? 3.760 -2.386 -8.597 1.00 91.50 108 GLN A N 1
ATOM 832 C CA . GLN A 1 108 ? 4.525 -2.702 -7.394 1.00 91.50 108 GLN A CA 1
ATOM 833 C C . GLN A 1 108 ? 4.086 -1.852 -6.195 1.00 91.50 108 GLN A C 1
ATOM 835 O O . GLN A 1 108 ? 3.958 -2.378 -5.083 1.00 91.50 108 GLN A O 1
ATOM 840 N N . LYS A 1 109 ? 3.803 -0.559 -6.399 1.00 88.75 109 LYS A N 1
ATOM 841 C CA . LYS A 1 109 ? 3.247 0.316 -5.353 1.00 88.75 109 LYS A CA 1
ATOM 842 C C . LYS A 1 109 ? 1.872 -0.162 -4.896 1.00 88.75 109 LYS A C 1
ATOM 844 O O . LYS A 1 109 ? 1.664 -0.326 -3.696 1.00 88.75 109 LYS A O 1
ATOM 849 N N . ILE A 1 110 ? 0.971 -0.462 -5.834 1.00 90.44 110 ILE A N 1
ATOM 850 C CA . ILE A 1 110 ? -0.377 -0.960 -5.522 1.00 90.44 110 ILE A CA 1
ATOM 851 C C . ILE A 1 110 ? -0.296 -2.281 -4.748 1.00 90.44 110 ILE A C 1
ATOM 853 O O . ILE A 1 110 ? -0.901 -2.411 -3.686 1.00 90.44 110 ILE A O 1
ATOM 857 N N . ALA A 1 111 ? 0.512 -3.239 -5.209 1.00 91.12 111 ALA A N 1
ATOM 858 C CA . ALA A 1 111 ? 0.687 -4.522 -4.529 1.00 91.12 111 ALA A CA 1
ATOM 859 C C . ALA A 1 111 ? 1.241 -4.358 -3.101 1.00 91.12 111 ALA A C 1
ATOM 861 O O . ALA A 1 111 ? 0.825 -5.065 -2.178 1.00 91.12 111 ALA A O 1
ATOM 862 N N . THR A 1 112 ? 2.142 -3.390 -2.904 1.00 91.12 112 THR A N 1
ATOM 863 C CA . THR A 1 112 ? 2.671 -3.036 -1.582 1.00 91.12 112 THR A CA 1
ATOM 864 C C . THR A 1 112 ? 1.566 -2.489 -0.680 1.00 91.12 112 THR A C 1
ATOM 866 O O . THR A 1 112 ? 1.407 -2.982 0.435 1.00 91.12 112 THR A O 1
ATOM 869 N N . LEU A 1 113 ? 0.762 -1.533 -1.156 1.00 92.94 113 LEU A N 1
ATOM 870 C CA . LEU A 1 113 ? -0.343 -0.955 -0.382 1.00 92.94 113 LEU A CA 1
ATOM 871 C C . LEU A 1 113 ? -1.415 -1.993 -0.042 1.00 92.94 113 LEU A C 1
ATOM 873 O O . LEU A 1 113 ? -1.837 -2.078 1.110 1.00 92.94 113 LEU A O 1
ATOM 877 N N . ILE A 1 114 ? -1.794 -2.842 -1.002 1.00 93.88 114 ILE A N 1
ATOM 878 C CA . ILE A 1 114 ? -2.721 -3.957 -0.776 1.00 93.88 114 ILE A CA 1
ATOM 879 C C . ILE A 1 114 ? -2.224 -4.828 0.380 1.00 93.88 114 ILE A C 1
ATOM 881 O O . ILE A 1 114 ? -2.984 -5.133 1.303 1.00 93.88 114 ILE A O 1
ATOM 885 N N . TYR A 1 115 ? -0.945 -5.211 0.362 1.00 93.31 115 TYR A N 1
ATOM 886 C CA . TYR A 1 115 ? -0.358 -6.026 1.421 1.00 93.31 115 TYR A CA 1
ATOM 887 C C . TYR A 1 115 ? -0.335 -5.293 2.770 1.00 93.31 115 TYR A C 1
ATOM 889 O O . TYR A 1 115 ? -0.795 -5.843 3.777 1.00 93.31 115 TYR A O 1
ATOM 897 N N . VAL A 1 116 ? 0.155 -4.050 2.790 1.00 93.56 116 VAL A N 1
ATOM 898 C CA . VAL A 1 116 ? 0.274 -3.228 4.002 1.00 93.56 116 VAL A CA 1
ATOM 899 C C . VAL A 1 116 ? -1.092 -3.000 4.643 1.00 93.56 116 VAL A C 1
ATOM 901 O O . VAL A 1 116 ? -1.232 -3.240 5.837 1.00 93.56 116 VAL A O 1
ATOM 904 N N . PHE A 1 117 ? -2.118 -2.622 3.883 1.00 94.56 117 PHE A N 1
ATOM 905 C CA . PHE A 1 117 ? -3.454 -2.348 4.423 1.00 94.56 117 PHE A CA 1
ATOM 906 C C . PHE A 1 117 ? -4.183 -3.618 4.849 1.00 94.56 117 PHE A C 1
ATOM 908 O O . PHE A 1 117 ? -4.791 -3.665 5.921 1.00 94.56 117 PHE A O 1
ATOM 915 N N . THR A 1 118 ? -4.061 -4.694 4.069 1.00 93.25 118 THR A N 1
ATOM 916 C CA . THR A 1 118 ? -4.687 -5.979 4.406 1.00 93.25 118 THR A CA 1
ATOM 917 C C . THR A 1 118 ? -4.172 -6.526 5.733 1.00 93.25 118 THR A C 1
ATOM 919 O O . THR A 1 118 ? -4.951 -7.068 6.528 1.00 93.25 118 THR A O 1
ATOM 922 N N . ILE A 1 119 ? -2.872 -6.383 5.994 1.00 92.56 119 ILE A N 1
ATOM 923 C CA . ILE A 1 119 ? -2.259 -6.846 7.238 1.00 92.56 119 ILE A CA 1
ATOM 924 C C . ILE A 1 119 ? -2.384 -5.808 8.349 1.00 92.56 119 ILE A C 1
ATOM 926 O O . ILE A 1 119 ? -2.698 -6.196 9.470 1.00 92.56 119 ILE A O 1
ATOM 930 N N . GLY A 1 120 ? -2.132 -4.536 8.060 1.00 91.75 120 GLY A N 1
ATOM 931 C CA . GLY A 1 120 ? -1.928 -3.459 9.029 1.00 91.75 120 GLY A CA 1
ATOM 932 C C . GLY A 1 120 ? -3.194 -2.826 9.592 1.00 91.75 120 GLY A C 1
ATOM 933 O O . GLY A 1 120 ? -3.151 -2.315 10.706 1.00 91.75 120 GLY A O 1
ATOM 934 N N . VAL A 1 121 ? -4.324 -2.914 8.889 1.00 93.94 121 VAL A N 1
ATOM 935 C CA . VAL A 1 121 ? -5.611 -2.363 9.345 1.00 93.94 121 VAL A CA 1
ATOM 936 C C . VAL A 1 121 ? -6.515 -3.488 9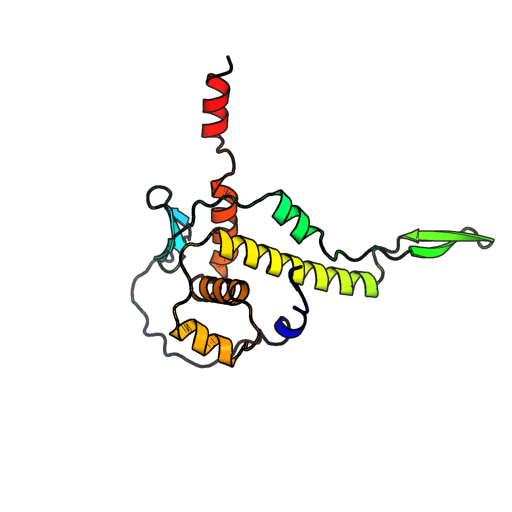.857 1.00 93.94 121 VAL A C 1
ATOM 938 O O . VAL A 1 121 ? -6.569 -4.579 9.272 1.00 93.94 121 VAL A O 1
ATOM 941 N N . LYS A 1 122 ? -7.202 -3.276 10.983 1.00 93.25 122 LYS A N 1
ATOM 942 C CA . LYS A 1 122 ? -8.215 -4.211 11.500 1.00 93.25 122 LYS A CA 1
ATOM 943 C C . LYS A 1 122 ? -9.526 -4.075 10.742 1.00 93.25 122 LYS A C 1
ATOM 945 O O . LYS A 1 122 ? -9.758 -3.144 9.988 1.00 93.25 122 LYS A O 1
ATOM 950 N N . GLY A 1 123 ? -10.391 -5.055 10.959 1.00 87.50 123 GLY A N 1
ATOM 951 C CA . GLY A 1 123 ? -11.689 -5.095 10.316 1.00 87.50 123 GLY A CA 1
ATOM 952 C C . GLY A 1 123 ? -11.648 -5.738 8.936 1.00 87.50 123 GLY A C 1
ATOM 953 O O . GLY A 1 123 ? -10.611 -6.185 8.422 1.00 87.50 123 GLY A O 1
ATOM 954 N N . LYS A 1 124 ? -12.851 -5.847 8.399 1.00 90.94 124 LYS A N 1
ATOM 955 C CA . LYS A 1 124 ? -13.191 -6.381 7.090 1.00 90.94 124 LYS A CA 1
ATOM 956 C C . LYS A 1 124 ? -14.345 -5.528 6.559 1.00 90.94 124 LYS A C 1
ATOM 958 O O . LYS A 1 124 ? -15.106 -5.034 7.394 1.00 90.94 124 LYS A O 1
ATOM 963 N N . PRO A 1 125 ? -14.479 -5.382 5.236 1.00 92.44 125 PRO A N 1
ATOM 964 C CA . PRO A 1 125 ? -15.646 -4.720 4.679 1.00 92.44 125 PRO A CA 1
ATOM 965 C C . PRO A 1 125 ? -16.927 -5.426 5.131 1.00 92.44 125 PRO A C 1
ATOM 967 O O . PRO A 1 125 ? -16.944 -6.653 5.315 1.00 92.44 125 PRO A O 1
ATOM 970 N N . ASP A 1 126 ? -17.980 -4.645 5.340 1.00 93.81 126 ASP A N 1
ATOM 971 C CA . ASP A 1 126 ? -19.321 -5.182 5.530 1.00 93.81 126 ASP A CA 1
ATOM 972 C C . ASP A 1 126 ? -19.881 -5.747 4.211 1.00 93.81 126 ASP A C 1
ATOM 974 O O . ASP A 1 126 ? -19.284 -5.623 3.140 1.00 93.81 126 ASP A O 1
ATOM 978 N N . ALA A 1 127 ? -21.000 -6.466 4.307 1.00 93.56 127 ALA A N 1
ATOM 979 C CA . ALA A 1 127 ? -21.581 -7.141 3.152 1.00 93.56 127 ALA A CA 1
ATOM 980 C C . ALA A 1 127 ? -22.113 -6.153 2.103 1.00 93.56 127 ALA A C 1
ATOM 982 O O . ALA A 1 127 ? -22.002 -6.440 0.916 1.00 93.56 127 ALA A O 1
ATOM 983 N N . GLU A 1 128 ? -22.639 -5.007 2.538 1.00 94.69 128 GLU A N 1
ATOM 984 C CA . GLU A 1 128 ? -23.202 -3.979 1.660 1.00 94.69 128 GLU A CA 1
ATOM 985 C C . GLU A 1 128 ? -22.100 -3.369 0.791 1.00 94.69 128 GLU A C 1
AT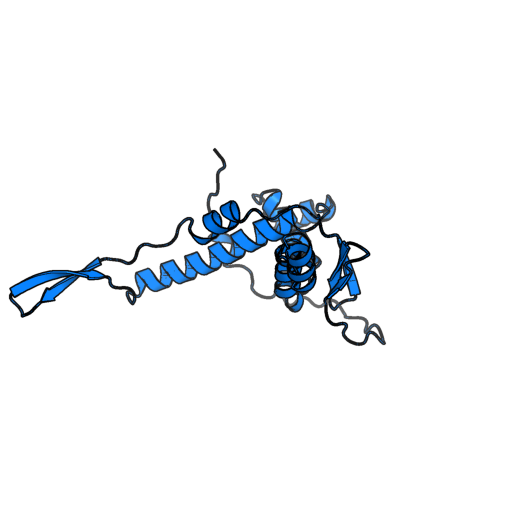OM 987 O O . GLU A 1 128 ? -22.189 -3.398 -0.434 1.00 94.69 128 GLU A O 1
ATOM 992 N N . PHE A 1 129 ? -20.981 -2.984 1.407 1.00 94.75 129 PHE A N 1
ATOM 993 C CA . PHE A 1 129 ? -19.797 -2.516 0.701 1.00 94.75 129 PHE A CA 1
ATOM 994 C C . PHE A 1 129 ? -19.273 -3.556 -0.297 1.00 94.75 129 PHE A C 1
ATOM 996 O O . PHE A 1 129 ? -18.939 -3.223 -1.433 1.00 94.75 129 PHE A O 1
ATOM 1003 N N . VAL A 1 130 ? -19.190 -4.834 0.097 1.00 93.94 130 VAL A N 1
ATOM 1004 C CA . VAL A 1 130 ? -18.718 -5.896 -0.811 1.00 93.94 130 VAL A CA 1
ATOM 1005 C C . VAL A 1 130 ? -19.655 -6.068 -2.006 1.00 93.94 130 VAL A C 1
ATOM 1007 O O . VAL A 1 130 ? -19.170 -6.249 -3.123 1.00 93.94 130 VAL A O 1
ATOM 1010 N N . GLU A 1 131 ? -20.970 -6.040 -1.796 1.00 94.00 131 GLU A N 1
ATOM 1011 C CA . GLU A 1 131 ? -21.954 -6.154 -2.877 1.00 94.00 131 GLU A CA 1
ATOM 1012 C C . GLU A 1 131 ? -21.854 -4.978 -3.853 1.00 94.00 131 GLU A C 1
ATOM 1014 O O . GLU A 1 131 ? -21.773 -5.202 -5.064 1.00 94.00 131 GLU A O 1
ATOM 1019 N N . GLU A 1 132 ? -21.766 -3.748 -3.342 1.00 94.31 132 GLU A N 1
ATOM 1020 C CA . GLU A 1 132 ? -21.582 -2.546 -4.159 1.00 94.31 132 GLU A CA 1
ATOM 1021 C C . GLU A 1 132 ? -20.288 -2.609 -4.973 1.00 94.31 132 GLU A C 1
ATOM 1023 O O . GLU A 1 132 ? -20.301 -2.413 -6.189 1.00 94.31 132 GLU A O 1
ATOM 1028 N N . GLN A 1 133 ? -19.164 -2.945 -4.336 1.00 94.00 133 GLN A N 1
ATOM 1029 C CA . GLN A 1 133 ? -17.875 -2.989 -5.022 1.00 94.00 133 GLN A CA 1
ATOM 1030 C C . GLN A 1 133 ? -17.784 -4.134 -6.031 1.00 94.00 133 GLN A C 1
ATOM 1032 O O . GLN A 1 133 ? -17.169 -3.965 -7.082 1.00 94.00 133 GLN A O 1
ATOM 1037 N N . ARG A 1 134 ? -18.424 -5.282 -5.784 1.00 93.31 134 ARG A N 1
ATOM 1038 C CA . ARG A 1 134 ? -18.464 -6.393 -6.7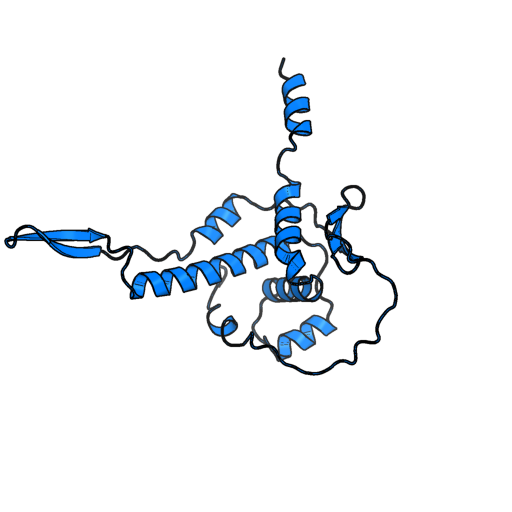53 1.00 93.31 134 ARG A CA 1
ATOM 1039 C C . ARG A 1 134 ? -19.274 -6.071 -8.007 1.00 93.31 134 ARG A C 1
ATOM 1041 O O . ARG A 1 134 ? -19.049 -6.715 -9.028 1.00 93.31 134 ARG A O 1
ATOM 1048 N N . ALA A 1 135 ? -20.165 -5.079 -7.974 1.00 93.44 135 ALA A N 1
ATOM 1049 C CA . ALA A 1 135 ? -20.829 -4.605 -9.187 1.00 93.44 135 ALA A CA 1
ATOM 1050 C C . ALA A 1 135 ? -19.836 -3.958 -10.174 1.00 93.44 135 ALA A C 1
ATOM 1052 O O . ALA A 1 135 ? -20.022 -4.063 -11.385 1.00 93.44 135 ALA A O 1
ATOM 1053 N N . PHE A 1 136 ? -18.770 -3.334 -9.661 1.00 92.81 136 PHE A N 1
ATOM 1054 C CA . PHE A 1 136 ? -17.708 -2.709 -10.458 1.00 92.81 136 PHE A CA 1
ATOM 1055 C C . PHE A 1 136 ? -16.500 -3.635 -10.661 1.00 92.81 136 PHE A C 1
ATOM 1057 O O . PHE A 1 136 ? -15.886 -3.630 -11.724 1.00 92.81 136 PHE A O 1
ATOM 1064 N N . PHE A 1 137 ? -16.189 -4.459 -9.658 1.00 90.44 137 PHE A N 1
ATOM 1065 C CA . PHE A 1 137 ? -15.049 -5.374 -9.629 1.00 90.44 137 PHE A CA 1
ATOM 1066 C C . PHE A 1 137 ? -15.513 -6.814 -9.336 1.00 90.44 137 PHE A C 1
ATOM 1068 O O . PHE A 1 137 ? -15.292 -7.326 -8.234 1.00 90.44 137 PHE A O 1
ATOM 1075 N N . PRO A 1 138 ? -16.168 -7.492 -10.296 1.00 90.06 138 PRO A N 1
ATOM 1076 C CA . PRO A 1 138 ? -16.802 -8.794 -10.061 1.00 90.06 138 PRO A CA 1
ATOM 1077 C C . PRO A 1 138 ? -15.812 -9.890 -9.640 1.00 90.06 138 PRO A C 1
ATOM 1079 O O . PRO A 1 138 ? -16.137 -10.721 -8.789 1.00 90.06 138 PRO A O 1
ATOM 1082 N N . ASP A 1 139 ? -14.589 -9.838 -10.173 1.00 92.00 139 ASP A N 1
ATOM 1083 C CA . ASP A 1 139 ? -13.534 -10.832 -9.942 1.00 92.00 139 ASP A CA 1
ATOM 1084 C C . ASP A 1 139 ? -12.523 -10.413 -8.861 1.00 92.00 139 ASP A C 1
ATOM 1086 O O . ASP A 1 139 ? -11.504 -11.077 -8.649 1.00 92.00 139 ASP A O 1
ATOM 1090 N N . ALA A 1 140 ? -12.768 -9.305 -8.154 1.00 89.12 140 ALA A N 1
ATOM 1091 C CA . ALA A 1 140 ? -11.837 -8.847 -7.134 1.00 89.12 140 ALA A CA 1
ATOM 1092 C C . ALA A 1 140 ? -11.790 -9.810 -5.936 1.00 89.12 140 ALA A C 1
ATOM 1094 O O . ALA A 1 140 ? -12.801 -10.190 -5.341 1.00 89.12 140 ALA A O 1
ATOM 1095 N N . SER A 1 141 ? -10.563 -10.185 -5.571 1.00 92.31 141 SER A N 1
ATOM 1096 C CA . SER A 1 141 ? -10.290 -11.031 -4.409 1.00 92.31 141 SER A CA 1
ATOM 1097 C C . SER A 1 141 ? -10.691 -10.355 -3.094 1.00 92.31 141 SER A C 1
ATOM 1099 O O . SER A 1 141 ? -10.732 -9.130 -2.998 1.00 92.31 141 SER A O 1
ATOM 1101 N N . ASP A 1 142 ? -10.879 -11.139 -2.031 1.00 91.00 142 ASP A N 1
ATOM 1102 C CA . ASP A 1 142 ? -11.166 -10.604 -0.689 1.00 91.00 142 ASP A CA 1
ATOM 1103 C C . ASP A 1 142 ? -10.076 -9.638 -0.190 1.00 91.00 142 ASP A C 1
ATOM 1105 O O . ASP A 1 142 ? -10.346 -8.687 0.542 1.00 91.00 142 ASP A O 1
ATOM 1109 N N . VAL A 1 143 ? -8.832 -9.871 -0.614 1.00 91.81 143 VAL A N 1
ATOM 1110 C CA . VAL A 1 143 ? -7.685 -9.005 -0.322 1.00 91.81 143 VAL A CA 1
ATOM 1111 C C . VAL A 1 143 ? -7.843 -7.653 -1.025 1.00 91.81 143 VAL A C 1
ATOM 1113 O O . VAL A 1 143 ? -7.640 -6.612 -0.402 1.00 91.81 143 VAL A O 1
ATOM 1116 N N . MET A 1 144 ? -8.269 -7.658 -2.292 1.00 91.88 144 MET A N 1
ATOM 1117 C CA . MET A 1 144 ? -8.585 -6.433 -3.031 1.00 91.88 144 MET A CA 1
ATOM 1118 C C . MET A 1 144 ? -9.790 -5.707 -2.418 1.00 91.88 144 MET A C 1
ATOM 1120 O O . MET A 1 144 ? -9.737 -4.499 -2.225 1.00 91.88 144 MET A O 1
ATOM 1124 N N . MET A 1 145 ? -10.842 -6.430 -2.029 1.00 94.44 145 MET A N 1
ATOM 1125 C CA . MET A 1 145 ? -12.016 -5.842 -1.371 1.00 94.44 145 MET A CA 1
ATOM 1126 C C . MET A 1 145 ? -11.649 -5.140 -0.065 1.00 94.44 145 MET A C 1
ATOM 1128 O O . MET A 1 145 ? -12.116 -4.036 0.207 1.00 94.44 145 MET A O 1
ATOM 1132 N N . LYS A 1 146 ? -10.762 -5.744 0.732 1.00 94.00 146 LYS A N 1
ATOM 1133 C CA . LYS A 1 146 ? -10.251 -5.096 1.939 1.00 94.00 146 LYS A CA 1
ATOM 1134 C C . LYS A 1 146 ? -9.414 -3.856 1.623 1.00 94.00 146 LYS A C 1
ATOM 1136 O O . LYS A 1 146 ? -9.525 -2.870 2.342 1.00 94.00 146 LYS A O 1
ATOM 1141 N N . TYR A 1 147 ? -8.585 -3.896 0.583 1.00 94.25 147 TYR A N 1
ATOM 1142 C CA . TYR A 1 147 ? -7.832 -2.723 0.143 1.00 94.25 147 TYR A CA 1
ATOM 1143 C C . TYR A 1 147 ? -8.766 -1.566 -0.243 1.00 94.25 147 TYR A C 1
ATOM 1145 O O . TYR A 1 147 ? -8.617 -0.475 0.300 1.00 94.25 147 TYR A O 1
ATOM 1153 N N . LEU A 1 148 ? -9.776 -1.829 -1.080 1.00 93.88 148 LEU A N 1
ATOM 1154 C CA . LEU A 1 148 ? -10.771 -0.832 -1.491 1.00 93.88 148 LEU A CA 1
ATOM 1155 C C . LEU A 1 148 ? -11.521 -0.243 -0.291 1.00 93.88 148 LEU A C 1
ATOM 1157 O O . LEU A 1 148 ? -11.705 0.966 -0.216 1.00 93.88 148 LEU A O 1
ATOM 1161 N N . TYR A 1 149 ? -11.885 -1.083 0.678 1.00 94.69 149 TYR A N 1
ATOM 1162 C CA . TYR A 1 149 ? -12.524 -0.648 1.919 1.00 94.69 149 TYR A CA 1
ATOM 1163 C C . TYR A 1 149 ? -11.649 0.300 2.742 1.00 94.69 149 TYR A C 1
ATOM 1165 O O . TYR A 1 149 ? -12.117 1.325 3.227 1.00 94.69 149 TYR A O 1
ATOM 1173 N N . VAL A 1 150 ? -10.356 -0.002 2.886 1.00 93.81 150 VAL A N 1
ATOM 1174 C CA . VAL A 1 150 ? -9.439 0.904 3.592 1.00 93.81 150 VAL A CA 1
ATOM 1175 C C . VAL A 1 150 ? -9.297 2.219 2.825 1.00 93.81 150 VAL A C 1
ATOM 1177 O O . VAL A 1 150 ? -9.371 3.280 3.434 1.00 93.81 150 VAL A O 1
ATOM 1180 N N . CYS A 1 151 ? -9.174 2.170 1.498 1.00 92.69 151 CYS A N 1
ATOM 1181 C CA . CYS A 1 151 ? -9.119 3.370 0.663 1.00 92.69 151 CYS A CA 1
ATOM 1182 C C . CYS A 1 151 ? -10.402 4.214 0.722 1.00 92.69 151 CYS A C 1
ATOM 1184 O O . CYS A 1 151 ? -10.314 5.425 0.591 1.00 92.69 151 CYS A O 1
ATOM 1186 N N . SER A 1 152 ? -11.581 3.627 0.961 1.00 92.56 152 SER A N 1
ATOM 1187 C CA . SER A 1 152 ? -12.810 4.418 1.131 1.00 92.56 152 SER A CA 1
ATOM 1188 C C . SER A 1 152 ? -12.895 5.151 2.472 1.00 92.56 152 SER A C 1
ATOM 1190 O O . SER A 1 152 ? -13.615 6.140 2.575 1.00 92.56 152 SER A O 1
ATOM 1192 N N . LEU A 1 153 ? -12.174 4.676 3.493 1.00 91.25 153 LEU A N 1
ATOM 1193 C CA . LEU A 1 153 ? -12.145 5.284 4.830 1.00 91.25 153 LEU A CA 1
ATOM 1194 C C . LEU A 1 153 ? -11.032 6.329 4.981 1.00 91.25 153 LEU A C 1
ATOM 1196 O O . LEU A 1 153 ? -11.108 7.222 5.818 1.00 91.25 153 LEU A O 1
ATOM 1200 N N . VAL A 1 154 ? -9.957 6.201 4.207 1.00 92.31 154 VAL A N 1
ATOM 1201 C CA . VAL A 1 154 ? -8.765 7.038 4.350 1.00 92.31 154 VAL A CA 1
ATOM 1202 C C . VAL A 1 154 ? -8.776 8.111 3.265 1.00 92.31 154 VAL A C 1
ATOM 1204 O O . VAL A 1 154 ? -8.782 7.759 2.089 1.00 92.31 154 VAL A O 1
ATOM 1207 N N . PRO A 1 155 ? -8.735 9.408 3.617 1.00 91.81 155 PRO A N 1
ATOM 1208 C CA . PRO A 1 155 ? -8.516 10.469 2.638 1.00 91.81 155 PRO A CA 1
ATOM 1209 C C . PRO A 1 155 ? -7.201 10.253 1.878 1.00 91.81 155 PRO A C 1
ATOM 1211 O O . PRO A 1 155 ? -6.207 9.846 2.481 1.00 91.81 155 PRO A O 1
ATOM 1214 N N . ASP A 1 156 ? -7.170 10.559 0.581 1.00 90.00 156 ASP A N 1
ATOM 1215 C CA . ASP A 1 156 ? -5.993 10.334 -0.273 1.00 90.00 156 ASP A CA 1
ATOM 1216 C C . ASP A 1 156 ? -4.718 10.977 0.306 1.00 90.00 156 ASP A C 1
ATOM 1218 O O . ASP A 1 156 ? -3.639 10.387 0.266 1.00 90.00 156 ASP A O 1
ATOM 1222 N N . GLU A 1 157 ? -4.841 12.159 0.914 1.00 90.25 157 GLU A N 1
ATOM 1223 C CA . GLU A 1 157 ? -3.744 12.889 1.556 1.00 90.25 157 GLU A CA 1
ATOM 1224 C C . GLU A 1 157 ? -3.161 12.206 2.810 1.00 90.25 157 GLU A C 1
ATOM 1226 O O . GLU A 1 157 ? -2.054 12.543 3.243 1.00 90.25 157 GLU A O 1
ATOM 1231 N N . ASP A 1 158 ? -3.883 11.248 3.394 1.00 91.56 158 ASP A N 1
ATOM 1232 C CA . ASP A 1 158 ? -3.496 10.534 4.611 1.00 91.56 158 ASP A CA 1
ATOM 1233 C C . ASP A 1 158 ? -2.950 9.126 4.336 1.00 91.56 158 ASP A C 1
ATOM 1235 O O . ASP A 1 158 ? -2.382 8.506 5.238 1.00 91.56 158 ASP A O 1
ATOM 1239 N N . ILE A 1 159 ? -3.063 8.630 3.098 1.00 90.94 159 ILE A N 1
ATOM 1240 C CA . ILE A 1 159 ? -2.619 7.288 2.681 1.00 90.94 159 ILE A CA 1
ATOM 1241 C C . ILE A 1 159 ? -1.136 7.057 2.985 1.00 90.94 159 ILE A C 1
ATOM 1243 O O . ILE A 1 159 ? -0.770 6.015 3.543 1.00 90.94 159 ILE A O 1
ATOM 1247 N N . ASP A 1 160 ? -0.282 8.032 2.672 1.00 88.88 160 ASP A N 1
ATOM 1248 C CA . ASP A 1 160 ? 1.158 7.935 2.924 1.00 88.88 160 ASP A CA 1
ATOM 1249 C C . ASP A 1 160 ? 1.447 7.866 4.428 1.00 88.88 160 ASP A C 1
ATOM 1251 O O . ASP A 1 160 ? 2.197 7.002 4.883 1.00 88.88 160 ASP A O 1
ATOM 1255 N N . LYS A 1 161 ? 0.772 8.697 5.231 1.00 90.06 161 LYS A N 1
ATOM 1256 C CA . LYS A 1 161 ? 0.931 8.706 6.693 1.00 90.06 161 LYS A CA 1
ATOM 1257 C C . LYS A 1 161 ? 0.417 7.430 7.342 1.00 90.06 161 LYS A C 1
ATOM 1259 O O . LYS A 1 161 ? 1.038 6.938 8.280 1.00 90.06 161 LYS A O 1
ATOM 1264 N N . LEU A 1 162 ? -0.695 6.875 6.861 1.00 92.00 162 LEU A N 1
ATOM 1265 C CA . LEU A 1 162 ? -1.197 5.587 7.332 1.00 92.00 162 LEU A CA 1
ATOM 1266 C C . LEU A 1 162 ? -0.211 4.464 6.990 1.00 92.00 162 LEU A C 1
ATOM 1268 O O . LEU A 1 162 ? 0.060 3.591 7.815 1.00 92.00 162 LEU A O 1
ATOM 1272 N N . THR A 1 163 ? 0.354 4.495 5.784 1.00 91.38 163 THR A N 1
ATOM 1273 C CA . THR A 1 163 ? 1.373 3.534 5.351 1.00 91.38 163 THR A CA 1
ATOM 1274 C C . THR A 1 163 ? 2.604 3.616 6.251 1.00 91.38 163 THR A C 1
ATOM 1276 O O . THR A 1 163 ? 3.044 2.596 6.786 1.00 91.38 163 THR A O 1
ATOM 1279 N N . GLU A 1 164 ? 3.118 4.824 6.493 1.00 88.44 164 GLU A N 1
ATOM 1280 C CA . GLU A 1 164 ? 4.211 5.075 7.437 1.00 88.44 164 GLU A CA 1
ATOM 1281 C C . GLU A 1 164 ? 3.860 4.625 8.855 1.00 88.44 164 GLU A C 1
ATOM 1283 O O . GLU A 1 164 ? 4.691 4.010 9.520 1.00 88.44 164 GLU A O 1
ATOM 1288 N N . ALA A 1 165 ? 2.628 4.862 9.308 1.00 87.62 165 ALA A N 1
ATOM 1289 C CA . ALA A 1 165 ? 2.163 4.451 10.623 1.00 87.62 165 ALA A CA 1
ATOM 1290 C C . ALA A 1 165 ? 2.210 2.934 10.794 1.00 87.62 165 ALA A C 1
ATOM 1292 O O . ALA A 1 165 ? 2.803 2.445 11.753 1.00 87.62 165 ALA A O 1
ATOM 1293 N N . ILE A 1 166 ? 1.639 2.184 9.849 1.00 90.38 166 ILE A N 1
ATOM 1294 C CA . ILE A 1 166 ? 1.620 0.716 9.864 1.00 90.38 166 ILE A CA 1
ATOM 1295 C C . ILE A 1 166 ? 3.047 0.156 9.817 1.00 90.38 166 ILE A C 1
ATOM 1297 O O . ILE A 1 166 ? 3.394 -0.748 10.579 1.00 90.38 166 ILE A O 1
ATOM 1301 N N . MET A 1 167 ? 3.884 0.703 8.936 1.00 85.56 167 MET A N 1
ATOM 1302 C CA . MET A 1 167 ? 5.277 0.283 8.772 1.00 85.56 167 MET A CA 1
ATOM 1303 C C . MET A 1 167 ? 6.136 0.637 9.995 1.00 85.56 167 MET A C 1
ATOM 1305 O O . MET A 1 167 ? 7.010 -0.133 10.398 1.00 85.56 167 MET A O 1
ATOM 1309 N N . GLY A 1 168 ? 5.857 1.785 10.611 1.00 79.38 168 GLY A N 1
ATOM 1310 C CA . GLY A 1 168 ? 6.566 2.340 11.756 1.00 79.38 168 GLY A CA 1
ATOM 1311 C C . GLY A 1 168 ? 6.258 1.661 13.086 1.00 79.38 168 GLY A C 1
ATOM 1312 O O . GLY A 1 168 ? 7.077 1.758 13.997 1.00 79.38 168 GLY A O 1
ATOM 1313 N N . GLN A 1 169 ? 5.158 0.901 13.197 1.00 72.31 169 GLN A N 1
ATOM 1314 C CA . GLN A 1 169 ? 4.787 0.171 14.425 1.00 72.31 169 GLN A CA 1
ATOM 1315 C C . GLN A 1 169 ? 5.884 -0.761 14.956 1.00 72.31 169 GLN A C 1
ATOM 1317 O O . GLN A 1 169 ? 5.903 -1.084 16.143 1.00 72.31 169 GLN A O 1
ATOM 1322 N N . PHE A 1 170 ? 6.789 -1.210 14.085 1.00 65.56 170 PHE A N 1
ATOM 1323 C CA . PHE A 1 170 ? 7.851 -2.153 14.435 1.00 65.56 170 PHE A CA 1
ATOM 1324 C C . PHE A 1 170 ? 9.255 -1.607 14.186 1.00 65.56 170 PHE A C 1
ATOM 1326 O O . PHE A 1 170 ? 10.226 -2.353 14.338 1.00 65.56 170 PHE A O 1
ATOM 1333 N N . LEU A 1 171 ? 9.382 -0.325 13.828 1.00 64.06 171 LEU A N 1
ATOM 1334 C CA . LEU A 1 171 ? 10.683 0.326 13.778 1.00 64.06 171 LEU A CA 1
ATOM 1335 C C . LEU A 1 171 ? 11.158 0.594 15.215 1.00 64.06 171 LEU A C 1
ATOM 1337 O O . LEU A 1 171 ? 10.396 1.134 16.022 1.00 64.06 171 LEU A O 1
ATOM 1341 N N . PRO A 1 172 ? 12.403 0.226 15.571 1.00 58.78 172 PRO A N 1
ATOM 1342 C CA . PRO A 1 172 ? 12.960 0.572 16.869 1.00 58.78 172 PRO A CA 1
ATOM 1343 C C . PRO A 1 172 ? 12.934 2.092 17.048 1.00 58.78 172 PRO A C 1
ATOM 1345 O O . PRO A 1 172 ? 13.503 2.831 16.244 1.00 58.78 172 PRO A O 1
ATOM 1348 N N . THR A 1 173 ? 12.276 2.573 18.100 1.00 60.19 173 THR A N 1
ATOM 1349 C CA . THR A 1 173 ? 12.307 4.000 18.429 1.00 60.19 173 THR A CA 1
ATOM 1350 C C . THR A 1 173 ? 13.694 4.371 18.948 1.00 60.19 173 THR A C 1
ATOM 1352 O O . THR A 1 173 ? 14.364 3.551 19.576 1.00 60.19 173 THR A O 1
ATOM 1355 N N . ALA A 1 174 ? 14.131 5.619 18.745 1.00 61.97 174 ALA A N 1
ATOM 1356 C CA . ALA A 1 174 ? 15.412 6.096 19.283 1.00 61.97 174 ALA A CA 1
ATOM 1357 C C . ALA A 1 174 ? 15.523 5.858 20.803 1.00 61.97 174 ALA A C 1
ATOM 1359 O O . ALA A 1 174 ? 16.560 5.417 21.293 1.00 61.97 174 ALA A O 1
ATOM 1360 N N . LYS A 1 175 ? 14.410 6.046 21.525 1.00 57.31 175 LYS A N 1
ATOM 1361 C CA . LYS A 1 175 ? 14.286 5.738 22.954 1.00 57.31 175 LYS A CA 1
ATOM 1362 C C . LYS A 1 175 ? 14.431 4.238 23.247 1.00 57.31 175 LYS A C 1
ATOM 1364 O O . LYS A 1 175 ? 15.171 3.872 24.151 1.00 57.31 175 LYS A O 1
ATOM 1369 N N . GLY A 1 176 ? 13.786 3.369 22.465 1.00 55.91 176 GLY A N 1
ATOM 1370 C CA . GLY A 1 176 ? 13.913 1.916 22.610 1.00 55.91 176 GLY A CA 1
ATOM 1371 C C . GLY A 1 176 ? 15.324 1.394 22.313 1.00 55.91 176 GLY A C 1
ATOM 1372 O O . GLY A 1 176 ? 15.783 0.462 22.968 1.00 55.91 176 GLY A O 1
ATOM 1373 N N . ILE A 1 177 ? 16.044 2.022 21.377 1.00 67.62 177 ILE A N 1
ATOM 1374 C CA . ILE A 1 177 ? 17.459 1.725 21.102 1.00 67.62 177 ILE A CA 1
ATOM 1375 C C . ILE A 1 177 ? 18.338 2.148 22.288 1.00 67.62 177 ILE A C 1
ATOM 1377 O O . ILE A 1 177 ? 19.204 1.385 22.715 1.00 67.62 177 ILE A O 1
ATOM 1381 N N . GLU A 1 178 ? 18.106 3.339 22.846 1.00 68.00 178 GLU A N 1
ATOM 1382 C CA . GLU A 1 178 ? 18.854 3.850 24.000 1.00 68.00 178 GLU A CA 1
ATOM 1383 C C . GLU A 1 178 ? 18.627 2.997 25.260 1.00 68.00 178 GLU A C 1
ATOM 1385 O O . GLU A 1 178 ? 19.571 2.693 25.989 1.00 68.00 178 GLU A O 1
ATOM 1390 N N . GLU A 1 179 ? 17.386 2.578 25.513 1.00 61.88 179 GLU A N 1
ATOM 1391 C CA . GLU A 1 179 ? 17.037 1.701 26.632 1.00 61.88 179 GLU A CA 1
ATOM 1392 C C . GLU A 1 179 ? 17.654 0.309 26.468 1.00 61.88 179 GLU A C 1
ATOM 1394 O O . GLU A 1 179 ? 18.276 -0.182 27.406 1.00 61.88 179 GLU A O 1
ATOM 1399 N N . ALA A 1 180 ? 17.582 -0.297 25.278 1.00 59.81 180 ALA A N 1
ATOM 1400 C CA . ALA A 1 180 ? 18.221 -1.586 25.005 1.00 59.81 180 ALA A CA 1
ATOM 1401 C C . ALA A 1 180 ? 19.752 -1.529 25.160 1.00 59.81 180 ALA A C 1
ATOM 1403 O O . ALA A 1 180 ? 20.346 -2.456 25.710 1.00 59.81 180 ALA A O 1
ATOM 1404 N N . GLY A 1 181 ? 20.383 -0.421 24.754 1.00 59.81 181 GLY A N 1
ATOM 1405 C CA . GLY A 1 181 ? 21.822 -0.202 24.919 1.00 59.81 181 GLY A CA 1
ATOM 1406 C C . GLY A 1 181 ? 22.282 -0.144 26.381 1.00 59.81 181 GLY A C 1
ATOM 1407 O O . GLY A 1 181 ? 23.420 -0.509 26.673 1.00 59.81 181 GLY A O 1
ATOM 1408 N N . LYS A 1 182 ? 21.398 0.244 27.314 1.00 64.69 182 LYS A N 1
ATOM 1409 C CA . LYS A 1 182 ? 21.681 0.279 28.763 1.00 64.69 182 LYS A CA 1
ATOM 1410 C C . LYS A 1 182 ? 21.659 -1.102 29.427 1.00 64.69 182 LYS A C 1
ATOM 1412 O O . LYS A 1 182 ? 22.228 -1.244 30.501 1.00 64.69 182 LYS A O 1
ATOM 1417 N N . PHE A 1 183 ? 21.038 -2.111 28.811 1.00 56.06 183 PHE A N 1
ATOM 1418 C CA . PHE A 1 183 ? 21.000 -3.487 29.335 1.00 56.06 183 PHE A CA 1
ATOM 1419 C C . PHE A 1 183 ? 22.164 -4.366 28.849 1.00 56.06 183 PHE A C 1
ATOM 1421 O O . PHE A 1 183 ? 22.312 -5.496 29.309 1.00 56.06 183 PHE A O 1
ATOM 1428 N N . THR A 1 184 ? 22.986 -3.863 27.926 1.00 51.53 184 THR A N 1
ATOM 1429 C CA . THR A 1 184 ? 24.159 -4.560 27.370 1.00 51.53 184 THR A CA 1
ATOM 1430 C C . THR A 1 184 ? 25.506 -4.043 27.897 1.00 51.53 184 THR A C 1
ATOM 1432 O O . THR A 1 184 ? 26.538 -4.391 27.325 1.00 51.53 184 THR A O 1
ATOM 1435 N N . ALA A 1 185 ? 25.513 -3.232 28.962 1.00 44.00 185 ALA A N 1
ATOM 1436 C CA . ALA A 1 185 ? 26.718 -2.684 29.596 1.00 44.00 185 ALA A CA 1
ATOM 1437 C C . ALA A 1 185 ? 26.894 -3.185 31.035 1.00 44.00 185 ALA A C 1
ATOM 1439 O O . ALA A 1 185 ? 25.875 -3.261 31.758 1.00 44.00 185 ALA A O 1
#